Protein AF-A0A2G9UJK9-F1 (afdb_monomer_lite)

Structure (mmCIF, N/CA/C/O backbone):
data_AF-A0A2G9UJK9-F1
#
_entry.id   AF-A0A2G9UJK9-F1
#
loop_
_atom_site.group_PDB
_atom_site.id
_atom_site.type_symbol
_atom_site.label_atom_id
_atom_site.label_alt_id
_atom_site.label_comp_id
_atom_site.label_asym_id
_atom_site.label_entity_id
_atom_site.label_seq_id
_atom_site.pdbx_PDB_ins_code
_atom_site.Cartn_x
_atom_site.Cartn_y
_atom_site.Cartn_z
_atom_site.occupancy
_atom_site.B_iso_or_equiv
_atom_site.auth_seq_id
_atom_site.auth_comp_id
_atom_site.auth_asym_id
_atom_site.auth_atom_id
_atom_site.pdbx_PDB_model_num
ATOM 1 N N . MET A 1 1 ? 8.464 -7.128 -11.624 1.00 77.00 1 MET A N 1
ATOM 2 C CA . MET A 1 1 ? 9.443 -7.100 -10.516 1.00 77.00 1 MET A CA 1
ATOM 3 C C . MET A 1 1 ? 9.445 -5.709 -9.888 1.00 77.00 1 MET A C 1
ATOM 5 O O . MET A 1 1 ? 8.603 -5.480 -9.031 1.00 77.00 1 MET A O 1
ATOM 9 N N . THR A 1 2 ? 10.191 -4.733 -10.409 1.00 83.75 2 THR A N 1
ATOM 10 C CA . THR A 1 2 ? 10.277 -3.365 -9.846 1.00 83.75 2 THR A CA 1
ATOM 11 C C . THR A 1 2 ? 8.946 -2.608 -9.769 1.00 83.75 2 THR A C 1
ATOM 13 O O . THR A 1 2 ? 8.699 -1.907 -8.797 1.00 83.75 2 THR A O 1
ATOM 16 N N . CYS A 1 3 ? 8.045 -2.789 -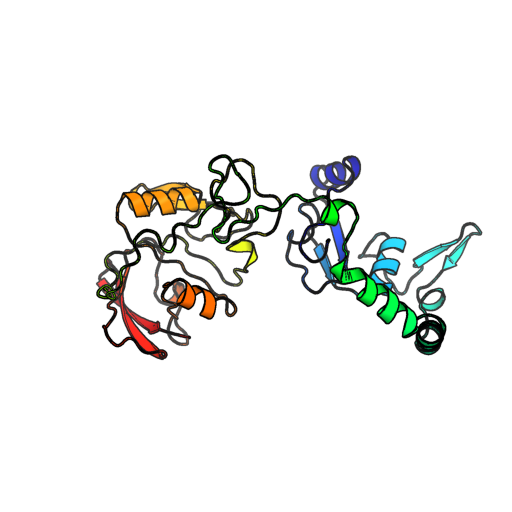10.746 1.00 80.69 3 CYS A N 1
ATOM 17 C CA . CYS A 1 3 ? 6.743 -2.098 -10.787 1.00 80.69 3 CYS A CA 1
ATOM 18 C C . CYS A 1 3 ? 5.860 -2.338 -9.544 1.00 80.69 3 CYS A C 1
ATOM 20 O O . CYS A 1 3 ? 5.007 -1.512 -9.228 1.00 80.69 3 CYS A O 1
ATOM 22 N N . ILE A 1 4 ? 6.051 -3.463 -8.846 1.00 79.38 4 ILE A N 1
ATOM 23 C CA . ILE A 1 4 ? 5.320 -3.806 -7.615 1.00 79.38 4 ILE A CA 1
ATOM 24 C C . ILE A 1 4 ? 6.175 -3.652 -6.349 1.00 79.38 4 ILE A C 1
ATOM 26 O O . ILE A 1 4 ? 5.736 -4.068 -5.289 1.00 79.38 4 ILE A O 1
ATOM 30 N N . GLY A 1 5 ? 7.384 -3.090 -6.454 1.00 79.12 5 GLY A N 1
ATOM 31 C CA . GLY A 1 5 ? 8.315 -2.951 -5.329 1.00 79.12 5 GLY A CA 1
ATOM 32 C C . GLY A 1 5 ? 9.296 -4.108 -5.142 1.00 79.12 5 GLY A C 1
ATOM 33 O O . GLY A 1 5 ? 10.186 -4.021 -4.303 1.00 79.12 5 GLY A O 1
ATOM 34 N N . ASN A 1 6 ? 9.224 -5.157 -5.971 1.00 83.06 6 ASN A N 1
ATOM 35 C CA . ASN A 1 6 ? 10.242 -6.214 -6.003 1.00 83.06 6 ASN A CA 1
ATOM 36 C C . ASN A 1 6 ? 11.455 -5.742 -6.820 1.00 83.06 6 ASN A C 1
ATOM 38 O O . ASN A 1 6 ? 11.697 -6.236 -7.924 1.00 83.06 6 ASN A O 1
ATOM 42 N N . SER A 1 7 ? 12.150 -4.725 -6.315 1.00 84.06 7 SER A N 1
ATOM 43 C CA . SER A 1 7 ? 13.312 -4.080 -6.939 1.00 84.06 7 SER A CA 1
ATOM 44 C C . SER A 1 7 ? 14.645 -4.755 -6.606 1.00 84.06 7 SER A C 1
ATOM 46 O O . SER A 1 7 ? 15.597 -4.579 -7.358 1.00 84.06 7 SER A O 1
ATOM 48 N N . GLY A 1 8 ? 14.694 -5.571 -5.548 1.00 84.75 8 GLY A N 1
ATOM 49 C CA . GLY A 1 8 ? 15.940 -6.165 -5.055 1.00 84.75 8 GLY A CA 1
ATOM 50 C C . GLY A 1 8 ? 16.810 -5.151 -4.296 1.00 84.75 8 GLY A C 1
ATOM 51 O O . GLY A 1 8 ? 16.408 -3.998 -4.153 1.00 84.75 8 GLY A O 1
ATOM 52 N N . PRO A 1 9 ? 17.963 -5.579 -3.755 1.00 87.00 9 PRO A N 1
ATOM 53 C CA . PRO A 1 9 ? 18.880 -4.684 -3.057 1.00 87.00 9 PRO A CA 1
ATOM 54 C C . PRO A 1 9 ? 19.668 -3.803 -4.039 1.00 87.00 9 PRO A C 1
ATOM 56 O O . PRO A 1 9 ? 20.013 -4.243 -5.136 1.00 87.00 9 PRO A O 1
ATOM 59 N N . LEU A 1 10 ? 19.997 -2.582 -3.612 1.00 88.69 10 LEU A N 1
ATOM 60 C CA . LEU A 1 10 ? 21.088 -1.806 -4.210 1.00 88.69 10 LEU A CA 1
ATOM 61 C C . LEU A 1 10 ? 22.444 -2.369 -3.766 1.00 88.69 10 LEU A C 1
ATOM 63 O O . LEU A 1 10 ? 22.534 -3.029 -2.729 1.00 88.69 10 LEU A O 1
ATOM 67 N N . ASP A 1 11 ? 23.496 -2.056 -4.525 1.00 92.94 11 ASP A N 1
ATOM 68 C CA . ASP A 1 11 ? 24.871 -2.312 -4.096 1.00 92.94 11 ASP A CA 1
ATOM 69 C C . ASP A 1 11 ? 25.139 -1.667 -2.729 1.00 92.94 11 ASP A C 1
ATOM 71 O O . ASP A 1 11 ? 24.735 -0.529 -2.473 1.00 92.94 11 ASP A O 1
ATOM 75 N N . GLU A 1 12 ? 25.835 -2.389 -1.851 1.00 90.81 12 GLU A N 1
ATOM 76 C CA . GLU A 1 12 ? 26.052 -1.987 -0.455 1.00 90.81 12 GLU A CA 1
ATOM 77 C C . GLU A 1 12 ? 26.755 -0.626 -0.346 1.00 90.81 12 GLU A C 1
ATOM 79 O O . GLU A 1 12 ? 26.317 0.245 0.405 1.00 90.81 12 GLU A O 1
ATOM 84 N N . GLU A 1 13 ? 27.778 -0.402 -1.175 1.00 94.50 13 GLU A N 1
ATOM 85 C CA . GLU A 1 13 ? 28.502 0.872 -1.260 1.00 94.50 13 GLU A CA 1
ATOM 86 C C . GLU A 1 13 ? 27.583 2.035 -1.665 1.00 94.50 13 GLU A C 1
ATOM 88 O O . GLU A 1 13 ? 27.693 3.143 -1.138 1.00 94.50 13 GLU A O 1
ATOM 93 N N . VAL A 1 14 ? 26.629 1.783 -2.569 1.00 93.00 14 VAL A N 1
ATOM 94 C CA . VAL A 1 14 ? 25.649 2.786 -3.004 1.00 93.00 14 VAL A CA 1
ATOM 95 C C . VAL A 1 14 ? 24.670 3.081 -1.873 1.00 93.00 14 VAL A C 1
ATOM 97 O O . VAL A 1 14 ? 24.462 4.245 -1.542 1.00 93.00 14 VAL A O 1
ATOM 100 N N . ALA A 1 15 ? 24.092 2.052 -1.250 1.00 90.81 15 ALA A N 1
ATOM 101 C CA . ALA A 1 15 ? 23.149 2.219 -0.145 1.00 90.81 15 ALA A CA 1
ATOM 102 C C . ALA A 1 15 ? 23.775 3.003 1.021 1.00 90.81 15 ALA A C 1
ATOM 104 O O . ALA A 1 15 ? 23.179 3.961 1.516 1.00 90.81 15 ALA A O 1
ATOM 105 N N . LYS A 1 16 ? 25.013 2.661 1.388 1.00 90.88 16 LYS A N 1
ATOM 106 C CA . LYS A 1 16 ? 25.773 3.346 2.433 1.00 90.88 16 LYS A CA 1
ATOM 107 C C . LYS A 1 16 ? 26.036 4.812 2.091 1.00 90.88 16 LYS A C 1
ATOM 109 O O . LYS A 1 16 ? 25.770 5.685 2.913 1.00 90.88 16 LYS A O 1
ATOM 114 N N . ALA A 1 17 ? 26.474 5.104 0.865 1.00 94.56 17 ALA A N 1
ATOM 115 C CA . ALA A 1 17 ? 26.701 6.478 0.424 1.00 94.56 17 ALA A CA 1
ATOM 116 C C . ALA A 1 17 ? 25.423 7.333 0.491 1.00 94.56 17 ALA A C 1
ATOM 118 O O . ALA A 1 17 ? 25.493 8.513 0.841 1.00 94.56 17 ALA A O 1
ATOM 119 N N . ILE A 1 18 ? 24.261 6.745 0.187 1.00 92.88 18 ILE A N 1
ATOM 120 C CA . ILE A 1 18 ? 22.958 7.417 0.277 1.00 92.88 18 ILE A CA 1
ATOM 121 C C . ILE A 1 18 ? 22.630 7.786 1.722 1.00 92.88 18 ILE A C 1
ATOM 123 O O . ILE A 1 18 ? 22.253 8.929 1.984 1.00 92.88 18 ILE A O 1
ATOM 127 N N . GLU A 1 19 ? 22.771 6.832 2.642 1.00 89.62 19 GLU A N 1
ATOM 128 C CA . GLU A 1 19 ? 22.434 7.011 4.055 1.00 89.62 19 GLU A CA 1
ATOM 129 C C . GLU A 1 19 ? 23.385 7.991 4.752 1.00 89.62 19 GLU A C 1
ATOM 131 O O . GLU A 1 19 ? 22.925 8.950 5.372 1.00 89.62 19 GLU A O 1
ATOM 136 N N . GLU A 1 20 ? 24.700 7.809 4.599 1.00 93.75 20 GLU A N 1
ATOM 137 C CA . GLU A 1 20 ? 25.721 8.630 5.268 1.00 93.75 20 GLU A CA 1
ATOM 138 C C . GLU A 1 20 ? 25.672 10.102 4.841 1.00 93.75 20 GLU A C 1
ATOM 140 O O . GLU A 1 20 ? 25.954 10.993 5.641 1.00 93.75 20 GLU A O 1
ATOM 145 N N . ASN A 1 21 ? 25.285 10.367 3.590 1.00 94.69 21 ASN A N 1
ATOM 146 C CA . ASN A 1 21 ? 25.242 11.717 3.027 1.00 94.69 21 ASN A CA 1
ATOM 147 C C . ASN A 1 21 ? 23.815 12.281 2.921 1.00 94.69 21 ASN A C 1
ATOM 149 O O . ASN A 1 21 ? 23.632 13.370 2.375 1.00 94.69 21 ASN A O 1
ATOM 153 N N . ASN A 1 22 ? 22.804 11.562 3.428 1.00 90.56 22 ASN A N 1
ATOM 154 C CA . ASN A 1 22 ? 21.386 11.937 3.369 1.00 90.56 22 ASN A CA 1
ATOM 155 C C . ASN A 1 22 ? 20.937 12.372 1.955 1.00 90.56 22 ASN A C 1
ATOM 157 O O . ASN A 1 22 ? 20.280 13.404 1.768 1.00 90.56 22 ASN A O 1
ATOM 161 N N . LEU A 1 23 ? 21.338 11.606 0.936 1.00 92.38 23 LEU A N 1
ATOM 162 C CA . LEU A 1 23 ? 21.095 11.955 -0.463 1.00 92.38 23 LEU A CA 1
ATOM 163 C C . LEU A 1 23 ? 19.645 11.681 -0.867 1.00 92.38 23 LEU A C 1
ATOM 165 O O . LEU A 1 23 ? 19.055 10.653 -0.535 1.00 92.38 23 LEU A O 1
ATOM 169 N N . VAL A 1 24 ? 19.080 12.582 -1.673 1.00 92.25 24 VAL A N 1
ATOM 170 C CA . VAL A 1 24 ? 17.818 12.325 -2.375 1.00 92.25 24 VAL A CA 1
ATOM 171 C C . VAL A 1 24 ? 18.137 11.644 -3.699 1.00 92.25 24 VAL A C 1
ATOM 173 O O . VAL A 1 24 ? 18.482 12.306 -4.676 1.00 92.25 24 VAL A O 1
ATOM 176 N N . VAL A 1 25 ? 18.027 10.317 -3.729 1.00 93.56 25 VAL A N 1
ATOM 177 C CA . VAL A 1 25 ? 18.240 9.534 -4.954 1.00 93.56 25 VAL A CA 1
ATOM 178 C C . VAL A 1 25 ? 16.940 9.356 -5.723 1.00 93.56 25 VAL A C 1
ATOM 180 O O . VAL A 1 25 ? 15.864 9.203 -5.131 1.00 93.56 25 VAL A O 1
ATOM 183 N N . ALA A 1 26 ? 17.064 9.383 -7.050 1.00 94.19 26 ALA A N 1
ATOM 184 C CA . ALA A 1 26 ? 15.961 9.240 -7.980 1.00 94.19 26 ALA A CA 1
ATOM 185 C C . ALA A 1 26 ? 15.966 7.873 -8.679 1.00 94.19 26 ALA A C 1
ATOM 187 O O . ALA A 1 26 ? 16.997 7.425 -9.175 1.00 94.19 26 ALA A O 1
ATOM 188 N N . GLY A 1 27 ? 14.795 7.245 -8.764 1.00 93.75 27 GLY A N 1
ATOM 189 C CA . GLY A 1 27 ? 14.519 6.092 -9.616 1.00 93.75 27 GLY A CA 1
ATOM 190 C C . GLY A 1 27 ? 13.657 6.504 -10.805 1.00 93.75 27 GLY A C 1
ATOM 191 O O . GLY A 1 27 ? 12.682 7.239 -10.641 1.00 93.75 27 GLY A O 1
ATOM 192 N N . VAL A 1 28 ? 13.991 6.024 -12.002 1.00 95.25 28 VAL A N 1
ATOM 193 C CA . VAL A 1 28 ? 13.202 6.247 -13.224 1.00 95.25 28 VAL A CA 1
ATOM 194 C C . VAL A 1 28 ? 12.719 4.897 -13.735 1.00 95.25 28 VAL A C 1
ATOM 196 O O . VAL A 1 28 ? 13.524 3.990 -13.936 1.00 95.25 28 VAL A O 1
ATOM 199 N N . LEU A 1 29 ? 11.408 4.738 -13.921 1.00 94.75 29 LEU A N 1
ATOM 200 C CA . LEU A 1 29 ? 10.816 3.459 -14.305 1.00 94.75 29 LEU A CA 1
ATOM 201 C C . LEU A 1 29 ? 9.671 3.607 -15.309 1.00 94.75 29 LEU A C 1
ATOM 203 O O . LEU A 1 29 ? 8.886 4.552 -15.257 1.00 94.75 29 LEU A O 1
ATOM 207 N N . SER A 1 30 ? 9.518 2.600 -16.166 1.00 94.69 30 SER A N 1
ATOM 208 C CA . SER A 1 30 ? 8.391 2.442 -17.095 1.00 94.69 30 SER A CA 1
ATOM 209 C C . SER A 1 30 ? 7.195 1.720 -16.469 1.00 94.69 30 SER A C 1
ATOM 211 O O . SER A 1 30 ? 6.569 0.855 -17.080 1.00 94.69 30 SER A O 1
ATOM 213 N N . GLY A 1 31 ? 6.905 2.056 -15.210 1.00 90.25 31 GLY A N 1
ATOM 214 C CA . GLY A 1 31 ? 5.752 1.552 -14.466 1.00 90.25 31 GLY A CA 1
ATOM 215 C C . GLY A 1 31 ? 4.553 2.498 -14.516 1.00 90.25 31 GLY A C 1
ATOM 216 O O . GLY A 1 31 ? 4.502 3.439 -15.303 1.00 90.25 31 GLY A O 1
ATOM 217 N N . ASN A 1 32 ? 3.591 2.261 -13.626 1.00 87.75 32 ASN A N 1
ATOM 218 C CA . ASN A 1 32 ? 2.361 3.053 -13.512 1.00 87.75 32 ASN A CA 1
ATOM 219 C C . ASN A 1 32 ? 2.136 3.674 -12.119 1.00 87.75 32 ASN A C 1
ATOM 221 O O . ASN A 1 32 ? 1.143 4.367 -11.914 1.00 87.75 32 ASN A O 1
ATOM 225 N N . ARG A 1 33 ? 3.020 3.413 -11.148 1.00 82.88 33 ARG A N 1
ATOM 226 C CA . ARG A 1 33 ? 2.942 3.932 -9.774 1.00 82.88 33 ARG A CA 1
ATOM 227 C C . ARG A 1 33 ? 4.336 4.310 -9.282 1.00 82.88 33 ARG A C 1
ATOM 229 O O . ARG A 1 33 ? 5.290 3.589 -9.555 1.00 82.88 33 ARG A O 1
ATOM 236 N N . ASN A 1 34 ? 4.446 5.410 -8.541 1.00 86.94 34 ASN A N 1
ATOM 237 C CA . ASN A 1 34 ? 5.718 5.975 -8.071 1.00 86.94 34 ASN A CA 1
ATOM 238 C C . ASN A 1 34 ? 5.647 6.523 -6.631 1.00 86.94 34 ASN A C 1
ATOM 240 O O . ASN A 1 34 ? 6.376 7.448 -6.283 1.00 86.94 34 ASN A O 1
ATOM 244 N N . PHE A 1 35 ? 4.770 5.962 -5.793 1.00 77.25 35 PHE A N 1
ATOM 245 C CA . PHE A 1 35 ? 4.673 6.347 -4.382 1.00 77.25 35 PHE A CA 1
ATOM 246 C C . PHE A 1 35 ? 6.002 6.143 -3.645 1.00 77.25 35 PHE A C 1
ATOM 248 O O . PHE A 1 35 ? 6.734 5.180 -3.910 1.00 77.25 35 PHE A O 1
ATOM 255 N N . GLU A 1 36 ? 6.294 7.042 -2.706 1.00 70.69 36 GLU A N 1
ATOM 256 C CA . GLU A 1 36 ? 7.552 7.043 -1.964 1.00 70.69 36 GLU A CA 1
ATOM 257 C C . GLU A 1 36 ? 7.805 5.701 -1.263 1.00 70.69 36 GLU A C 1
ATOM 259 O O . GLU A 1 36 ? 6.962 5.173 -0.535 1.00 70.69 36 GLU A O 1
ATOM 264 N N . GLY A 1 37 ? 8.985 5.143 -1.553 1.00 68.25 37 GLY A N 1
ATOM 265 C CA . GLY A 1 37 ? 9.500 3.847 -1.119 1.00 68.25 37 GLY A CA 1
ATOM 266 C C . GLY A 1 37 ? 8.551 2.657 -1.207 1.00 68.25 37 GLY A C 1
ATOM 267 O O . GLY A 1 37 ? 8.734 1.696 -0.466 1.00 68.25 37 GLY A O 1
ATOM 268 N N . ARG A 1 38 ? 7.596 2.705 -2.140 1.00 75.00 38 ARG A N 1
ATOM 269 C CA . ARG A 1 38 ? 7.016 1.502 -2.741 1.00 75.00 38 ARG A CA 1
ATOM 270 C C . ARG A 1 38 ? 7.994 0.852 -3.719 1.00 75.00 38 ARG A C 1
ATOM 272 O O . ARG A 1 38 ? 7.990 -0.359 -3.860 1.00 75.00 38 ARG A O 1
ATOM 279 N N . ILE A 1 39 ? 8.801 1.654 -4.417 1.00 84.94 39 ILE A N 1
ATOM 280 C CA . ILE A 1 39 ? 9.729 1.157 -5.442 1.00 84.94 39 ILE A CA 1
ATOM 281 C C . ILE A 1 39 ? 10.996 0.584 -4.812 1.00 84.94 39 ILE A C 1
ATOM 283 O O . ILE A 1 39 ? 11.339 -0.561 -5.091 1.00 84.94 39 ILE A O 1
ATOM 287 N N . HIS A 1 40 ? 11.682 1.356 -3.969 1.00 86.06 40 HIS A N 1
ATOM 288 C CA . HIS A 1 40 ? 12.859 0.912 -3.223 1.00 86.06 40 HIS A CA 1
ATOM 289 C C . HIS A 1 40 ? 13.017 1.751 -1.936 1.00 86.06 40 HIS A C 1
ATOM 291 O O . HIS A 1 40 ? 12.762 2.958 -1.993 1.00 86.06 40 HIS A O 1
ATOM 297 N N . PRO A 1 41 ? 13.439 1.178 -0.788 1.00 82.25 41 PRO A N 1
ATOM 298 C CA . PRO A 1 41 ? 13.555 1.904 0.485 1.00 82.25 41 PRO A CA 1
ATOM 299 C C . PRO A 1 41 ? 14.467 3.139 0.436 1.00 82.25 41 PRO A C 1
ATOM 301 O O . PRO A 1 41 ? 14.088 4.191 0.944 1.00 82.25 41 PRO A O 1
ATOM 304 N N . HIS A 1 42 ? 15.622 3.031 -0.229 1.00 86.44 42 HIS A N 1
ATOM 305 C CA . HIS A 1 42 ? 16.611 4.114 -0.373 1.00 86.44 42 HIS A CA 1
ATOM 306 C C . HIS A 1 42 ? 16.285 5.153 -1.459 1.00 86.44 42 HIS A C 1
ATOM 308 O O . HIS A 1 42 ? 17.020 6.124 -1.618 1.00 86.44 42 HIS A O 1
ATOM 314 N N . VAL A 1 43 ? 15.206 4.970 -2.231 1.00 89.12 43 VAL A N 1
ATOM 315 C CA . VAL A 1 43 ? 14.858 5.852 -3.357 1.00 89.12 43 VAL A CA 1
ATOM 316 C C . VAL A 1 43 ? 13.652 6.714 -2.995 1.00 89.12 43 VAL A C 1
ATOM 318 O O . VAL A 1 43 ? 12.499 6.270 -3.027 1.00 89.12 43 VAL A O 1
ATOM 321 N N . ARG A 1 44 ? 13.931 7.977 -2.666 1.00 88.69 44 ARG A N 1
ATOM 322 C CA . ARG A 1 44 ? 12.923 8.957 -2.235 1.00 88.69 44 ARG A CA 1
ATOM 323 C C . ARG A 1 44 ? 12.175 9.603 -3.399 1.00 88.69 44 ARG A C 1
ATOM 325 O O . ARG A 1 44 ? 10.980 9.849 -3.283 1.00 88.69 44 ARG A O 1
ATOM 332 N N . ALA A 1 45 ? 12.847 9.856 -4.521 1.00 92.88 45 ALA A N 1
ATOM 333 C CA . ALA A 1 45 ? 12.223 10.432 -5.709 1.00 92.88 45 ALA A CA 1
ATOM 334 C C . ALA A 1 45 ? 11.994 9.343 -6.765 1.00 92.88 45 ALA A C 1
ATOM 336 O O . ALA A 1 45 ? 12.922 8.636 -7.138 1.00 92.88 45 ALA A O 1
ATOM 337 N N . ASN A 1 46 ? 10.768 9.187 -7.262 1.00 93.31 46 ASN A N 1
ATOM 338 C CA . ASN A 1 46 ? 10.444 8.161 -8.255 1.00 93.31 46 ASN A CA 1
ATOM 339 C C . ASN A 1 46 ? 9.700 8.798 -9.433 1.00 93.31 46 ASN A C 1
ATOM 341 O O . ASN A 1 46 ? 8.673 9.450 -9.240 1.00 93.31 46 ASN A O 1
ATOM 345 N N . TYR A 1 47 ? 10.194 8.593 -10.652 1.00 94.62 47 TYR A N 1
ATOM 346 C CA . TYR A 1 47 ? 9.652 9.188 -11.874 1.00 94.62 47 TYR A CA 1
ATOM 347 C C . TYR A 1 47 ? 9.144 8.109 -12.823 1.00 94.62 47 TYR A C 1
ATOM 349 O O . TYR A 1 47 ? 9.846 7.142 -13.129 1.00 94.62 47 TYR A O 1
ATOM 357 N N . LEU A 1 48 ? 7.917 8.300 -13.306 1.00 95.38 48 LEU A N 1
ATOM 358 C CA . LEU A 1 48 ? 7.347 7.476 -14.364 1.00 95.38 48 LEU A CA 1
ATOM 359 C C . LEU A 1 48 ? 7.760 8.044 -15.718 1.00 95.38 48 LEU A C 1
ATOM 361 O O . LEU A 1 48 ? 7.593 9.235 -15.977 1.00 95.38 48 LEU A O 1
ATOM 365 N N . ALA A 1 49 ? 8.303 7.186 -16.571 1.00 95.62 49 ALA A N 1
ATOM 366 C CA . ALA A 1 49 ? 8.843 7.559 -17.868 1.00 95.62 49 ALA A CA 1
ATOM 367 C C . ALA A 1 49 ? 8.559 6.463 -18.901 1.00 95.62 49 ALA A C 1
ATOM 369 O O . ALA A 1 49 ? 8.334 5.307 -18.550 1.00 95.62 49 ALA A O 1
ATOM 370 N N . SER A 1 50 ? 8.591 6.793 -20.192 1.00 96.00 50 SER A N 1
ATOM 371 C CA . SER A 1 50 ? 8.554 5.755 -21.228 1.00 96.00 50 SER A CA 1
ATOM 372 C C . SER A 1 50 ? 9.813 4.872 -21.149 1.00 96.00 50 SER A C 1
ATOM 374 O O . SER A 1 50 ? 10.849 5.338 -20.665 1.00 96.00 50 SER A O 1
ATOM 376 N N . PRO A 1 51 ? 9.778 3.614 -21.635 1.00 95.50 51 PRO A N 1
ATOM 377 C CA . PRO A 1 51 ? 10.963 2.755 -21.626 1.00 95.50 51 PRO A CA 1
ATOM 378 C C . PRO A 1 51 ? 12.216 3.404 -22.250 1.00 95.50 51 PRO A C 1
ATOM 380 O O . PRO A 1 51 ? 13.263 3.358 -21.605 1.00 95.50 51 PRO A O 1
ATOM 383 N N . PRO A 1 52 ? 12.145 4.093 -23.412 1.00 95.38 52 PRO A N 1
ATOM 384 C CA . PRO A 1 52 ? 13.311 4.786 -23.969 1.00 95.38 52 PRO A CA 1
ATOM 385 C C . PRO A 1 52 ? 13.841 5.900 -23.061 1.00 95.38 52 PRO A C 1
ATOM 387 O O . PRO A 1 52 ? 15.047 6.079 -22.927 1.00 95.38 52 PRO A O 1
ATOM 390 N N . LEU A 1 53 ? 12.952 6.628 -22.385 1.00 95.31 53 LEU A N 1
ATOM 391 C CA . LEU A 1 53 ? 13.345 7.715 -21.495 1.00 95.31 53 LEU A CA 1
ATOM 392 C C . LEU A 1 53 ? 14.011 7.192 -20.211 1.00 95.31 53 LEU A C 1
ATOM 394 O O . LEU A 1 53 ? 14.965 7.800 -19.731 1.00 95.31 53 LEU A O 1
ATOM 398 N N . ALA A 1 54 ? 13.578 6.037 -19.695 1.00 95.31 54 ALA A N 1
ATOM 399 C CA . ALA A 1 54 ? 14.271 5.359 -18.599 1.00 95.31 54 ALA A CA 1
ATOM 400 C C . ALA A 1 54 ? 15.714 4.976 -18.987 1.00 95.31 54 ALA A C 1
ATOM 402 O O . ALA A 1 54 ? 16.632 5.177 -18.192 1.00 95.31 54 ALA A O 1
ATOM 403 N N . VAL A 1 55 ? 15.935 4.517 -20.227 1.00 95.38 55 VAL A N 1
ATOM 404 C CA . VAL A 1 55 ? 17.286 4.256 -20.758 1.00 95.38 55 VAL A CA 1
ATOM 405 C C . VAL A 1 55 ? 18.104 5.547 -20.838 1.00 95.38 55 VAL A C 1
ATOM 407 O O . VAL A 1 55 ? 19.232 5.580 -20.353 1.00 95.38 55 VAL A O 1
ATOM 410 N N . VAL A 1 56 ? 17.542 6.638 -21.365 1.00 96.19 56 VAL A N 1
ATOM 411 C CA . VAL A 1 56 ? 18.248 7.931 -21.452 1.00 96.19 56 VAL A CA 1
ATOM 412 C C . VAL A 1 56 ? 18.684 8.431 -20.073 1.00 96.19 56 VAL A C 1
ATOM 414 O O . VAL A 1 56 ? 19.837 8.825 -19.902 1.00 96.19 56 VAL A O 1
ATOM 417 N N . TYR A 1 57 ? 17.811 8.374 -19.064 1.00 95.88 57 TYR A N 1
ATOM 418 C CA . TYR A 1 57 ? 18.184 8.781 -17.707 1.00 95.88 57 TYR A CA 1
ATOM 419 C C . TYR A 1 57 ? 19.214 7.852 -17.060 1.00 95.88 57 TYR A C 1
ATOM 421 O O . TYR A 1 57 ? 20.022 8.326 -16.261 1.00 95.88 57 TYR A O 1
ATOM 429 N N . SER A 1 58 ? 19.240 6.567 -17.430 1.00 94.75 58 SER A N 1
ATOM 430 C CA . SER A 1 58 ? 20.296 5.651 -16.984 1.00 94.75 58 SER A CA 1
ATOM 431 C C . SER A 1 58 ? 21.670 6.033 -17.548 1.00 94.75 58 SER A C 1
ATOM 433 O O . SER A 1 58 ? 22.664 5.925 -16.839 1.00 94.75 58 SER A O 1
ATOM 435 N N . ILE A 1 59 ? 21.716 6.564 -18.778 1.00 94.75 59 ILE A N 1
ATOM 436 C CA . ILE A 1 59 ? 22.945 7.070 -19.411 1.00 94.75 59 ILE A CA 1
ATOM 437 C C . ILE A 1 59 ? 23.370 8.402 -18.779 1.00 94.75 59 ILE A C 1
ATOM 439 O O . ILE A 1 59 ? 24.535 8.582 -18.434 1.00 94.75 59 ILE A O 1
ATOM 443 N N . LEU A 1 60 ? 22.427 9.333 -18.585 1.00 94.62 60 LEU A N 1
ATOM 444 C CA . LEU A 1 60 ? 22.702 10.626 -17.945 1.00 94.62 60 LEU A CA 1
ATOM 445 C C . LEU A 1 60 ? 23.227 10.470 -16.509 1.00 94.62 60 LEU A C 1
ATOM 447 O O . LEU A 1 60 ? 24.014 11.307 -16.039 1.00 94.62 60 LEU A O 1
ATOM 451 N N . GLY A 1 61 ? 22.729 9.447 -15.804 1.00 93.44 61 GLY A N 1
ATOM 452 C CA . GLY A 1 61 ? 23.054 9.110 -14.418 1.00 93.44 61 GLY A CA 1
ATOM 453 C C . GLY A 1 61 ? 22.522 10.102 -13.379 1.00 93.44 61 GLY A C 1
ATOM 454 O O . GLY A 1 61 ? 22.781 9.946 -12.190 1.00 93.44 61 GLY A O 1
ATOM 455 N N . ASN A 1 62 ? 21.810 11.151 -13.801 1.00 92.75 62 ASN A N 1
ATOM 456 C CA . ASN A 1 62 ? 21.288 12.184 -12.913 1.00 92.75 62 ASN A CA 1
ATOM 457 C C . ASN A 1 62 ? 20.062 12.863 -13.534 1.00 92.75 62 ASN A C 1
ATOM 459 O O . ASN A 1 62 ? 20.145 13.434 -14.621 1.00 92.75 62 ASN A O 1
ATOM 463 N N . VAL A 1 63 ? 18.938 12.833 -12.817 1.00 94.12 63 VAL A N 1
ATOM 464 C CA . VAL A 1 63 ? 17.659 13.409 -13.266 1.00 94.12 63 VAL A CA 1
ATOM 465 C C . VAL A 1 63 ? 17.642 14.941 -13.291 1.00 94.12 63 VAL A C 1
ATOM 467 O O . VAL A 1 63 ? 16.788 15.519 -13.953 1.00 94.12 63 VAL A O 1
ATOM 470 N N . ASN A 1 64 ? 18.585 15.602 -12.613 1.00 94.38 64 ASN A N 1
ATOM 471 C CA . ASN A 1 64 ? 18.706 17.063 -12.593 1.00 94.38 64 ASN A CA 1
ATOM 472 C C . ASN A 1 64 ? 19.486 17.623 -13.793 1.00 94.38 64 ASN A C 1
ATOM 474 O O . ASN A 1 64 ? 19.578 18.840 -13.940 1.00 94.38 64 ASN A O 1
ATOM 478 N N . LYS A 1 65 ? 20.093 16.769 -14.627 1.00 93.38 65 LYS A N 1
ATOM 479 C CA . LYS A 1 65 ? 20.755 17.220 -15.856 1.00 93.38 65 LYS A CA 1
ATOM 480 C C . LYS A 1 65 ? 19.710 17.595 -16.904 1.00 93.38 65 LYS A C 1
ATOM 482 O O . LYS A 1 65 ? 18.697 16.912 -17.047 1.00 93.38 65 LYS A O 1
ATOM 487 N N . ASP A 1 66 ? 19.986 18.656 -17.660 1.00 92.62 66 ASP A N 1
ATOM 488 C CA . ASP A 1 66 ? 19.145 19.039 -18.792 1.00 92.62 66 ASP A CA 1
ATOM 489 C C . ASP A 1 66 ? 19.221 17.970 -19.885 1.00 92.62 66 ASP A C 1
ATOM 491 O O . ASP A 1 66 ? 20.261 17.761 -20.509 1.00 92.62 66 ASP A O 1
ATOM 495 N N . ILE A 1 67 ? 18.092 17.306 -20.123 1.00 92.75 67 ILE A N 1
ATOM 496 C CA . ILE A 1 67 ? 17.956 16.265 -21.142 1.00 92.75 67 ILE A CA 1
ATOM 497 C C . ILE A 1 67 ? 18.097 16.810 -22.573 1.00 92.75 67 ILE A C 1
ATOM 499 O O . ILE A 1 67 ? 18.358 16.050 -23.502 1.00 92.75 67 ILE A O 1
ATOM 503 N N . ASN A 1 68 ? 17.948 18.122 -22.769 1.00 92.94 68 ASN A N 1
ATOM 504 C CA . ASN A 1 68 ? 18.187 18.762 -24.064 1.00 92.94 68 ASN A CA 1
ATOM 505 C C . ASN A 1 68 ? 19.674 19.077 -24.300 1.00 92.94 68 ASN A C 1
ATOM 507 O O . ASN A 1 68 ? 20.050 19.458 -25.411 1.00 92.94 68 ASN A O 1
ATOM 511 N N . GLY A 1 69 ? 20.511 18.918 -23.270 1.00 94.12 69 GLY A N 1
ATOM 512 C CA . GLY A 1 69 ? 21.958 19.062 -23.343 1.00 94.12 69 GLY A CA 1
ATOM 513 C C . GLY A 1 69 ? 22.667 17.812 -23.873 1.00 94.12 69 GLY A C 1
ATOM 514 O O . GLY A 1 69 ? 22.082 16.956 -24.541 1.00 94.12 69 GLY A O 1
ATOM 515 N N . VAL A 1 70 ? 23.964 17.719 -23.574 1.00 95.31 70 VAL A N 1
ATOM 516 C CA . VAL A 1 70 ? 24.788 16.548 -23.905 1.00 95.31 70 VAL A CA 1
ATOM 517 C C . VAL A 1 70 ? 24.397 15.385 -22.989 1.00 95.31 70 VAL A C 1
ATOM 519 O O . VAL A 1 70 ? 24.496 15.487 -21.765 1.00 95.31 70 VAL A O 1
ATOM 522 N N . ILE A 1 71 ? 23.958 14.278 -23.587 1.00 94.81 71 ILE A N 1
ATOM 523 C CA . ILE A 1 71 ? 23.552 13.051 -22.891 1.00 94.81 71 ILE A CA 1
ATOM 524 C C . ILE A 1 71 ? 24.772 12.231 -22.478 1.00 94.81 71 ILE A C 1
ATOM 526 O O . ILE A 1 71 ? 24.847 11.748 -21.348 1.00 94.81 71 ILE A O 1
ATOM 530 N N . ALA A 1 72 ? 25.725 12.080 -23.394 1.00 93.62 72 ALA A N 1
ATOM 531 C CA . ALA A 1 72 ? 26.971 11.363 -23.178 1.00 93.62 72 ALA A CA 1
ATOM 532 C C . ALA A 1 72 ? 28.066 11.912 -24.096 1.00 93.62 72 ALA A C 1
ATOM 534 O O . ALA A 1 72 ? 27.779 12.543 -25.112 1.00 93.62 72 ALA A O 1
ATOM 535 N N . THR A 1 73 ? 29.314 11.611 -23.757 1.00 94.25 73 THR A N 1
ATOM 536 C CA . THR A 1 73 ? 30.466 11.850 -24.627 1.00 94.25 73 THR A CA 1
ATOM 537 C C . THR A 1 73 ? 31.034 10.495 -25.026 1.00 94.25 73 THR A C 1
ATOM 539 O O . THR A 1 73 ? 31.239 9.624 -24.176 1.00 94.25 73 THR A O 1
ATOM 542 N N . THR A 1 74 ? 31.242 10.282 -26.320 1.00 93.12 74 THR A N 1
ATOM 543 C CA . THR A 1 74 ? 31.832 9.045 -26.838 1.00 93.12 74 THR A CA 1
ATOM 544 C C . THR A 1 74 ? 33.320 8.933 -26.463 1.00 93.12 74 THR A C 1
ATOM 546 O O . THR A 1 74 ? 33.942 9.939 -26.112 1.00 93.12 74 THR A O 1
ATOM 549 N N . PRO A 1 75 ? 33.943 7.740 -26.554 1.00 93.94 75 PRO A N 1
ATOM 550 C CA . PRO A 1 75 ? 35.372 7.574 -26.259 1.00 93.94 75 PRO A CA 1
ATOM 551 C C . PRO A 1 75 ? 36.315 8.461 -27.092 1.00 93.94 75 PRO A C 1
ATOM 553 O O . PRO A 1 75 ? 37.410 8.784 -26.643 1.00 93.94 75 PRO A O 1
ATOM 556 N N . ASP A 1 76 ? 35.896 8.867 -28.290 1.00 94.25 76 ASP A N 1
ATOM 557 C CA . ASP A 1 76 ? 36.595 9.794 -29.189 1.00 94.25 76 ASP A CA 1
ATOM 558 C C . ASP A 1 76 ? 36.307 11.282 -28.900 1.00 94.25 76 ASP A C 1
ATOM 560 O O . ASP A 1 76 ? 36.797 12.153 -29.615 1.00 94.25 76 ASP A O 1
ATOM 564 N N . GLY A 1 77 ? 35.554 11.592 -27.840 1.00 94.06 77 GLY A N 1
ATOM 565 C CA . GLY A 1 77 ? 35.309 12.961 -27.379 1.00 94.06 77 GLY A CA 1
ATOM 566 C C . GLY A 1 77 ? 34.147 13.675 -28.071 1.00 94.06 77 GLY A C 1
ATOM 567 O O . GLY A 1 77 ? 34.036 14.894 -27.953 1.00 94.06 77 GLY A O 1
ATOM 568 N N . LYS A 1 78 ? 33.286 12.956 -28.803 1.00 95.62 78 LYS A N 1
ATOM 569 C CA . LYS A 1 78 ? 32.131 13.543 -29.486 1.00 95.62 78 LYS A CA 1
ATOM 570 C C . LYS A 1 78 ? 30.930 13.616 -28.548 1.00 95.62 78 LYS A C 1
ATOM 572 O O . LYS A 1 78 ? 30.542 12.620 -27.937 1.00 95.62 78 LYS A O 1
ATOM 577 N N . ASP A 1 79 ? 30.306 14.786 -28.497 1.00 96.81 79 ASP A N 1
ATOM 578 C CA . ASP A 1 79 ? 29.064 14.987 -27.757 1.00 96.81 79 ASP A CA 1
ATOM 579 C C . ASP A 1 79 ? 27.883 14.302 -28.454 1.00 96.81 79 ASP A C 1
ATOM 581 O O . ASP A 1 79 ? 27.690 14.428 -29.668 1.00 96.81 79 ASP A O 1
ATOM 585 N N . VAL A 1 80 ? 27.085 13.586 -27.662 1.00 96.06 80 VAL A N 1
ATOM 586 C CA . VAL A 1 80 ? 25.866 12.890 -28.081 1.00 96.06 80 VAL A CA 1
ATOM 587 C C . VAL A 1 80 ? 24.669 13.565 -27.430 1.00 96.06 80 VAL A C 1
ATOM 589 O O . VAL A 1 80 ? 24.601 13.683 -26.207 1.00 96.06 80 VAL A O 1
ATOM 592 N N . TYR A 1 81 ? 23.700 13.978 -28.238 1.00 96.50 81 TYR A N 1
ATOM 593 C CA . TYR A 1 81 ? 22.453 14.598 -27.799 1.00 96.50 81 TYR A CA 1
ATOM 594 C C . TYR A 1 81 ? 21.292 13.606 -27.887 1.00 96.50 81 TYR A C 1
ATOM 596 O O . TYR A 1 81 ? 21.360 12.604 -28.596 1.00 96.50 81 TYR A O 1
ATOM 604 N N . LEU A 1 82 ? 20.174 13.918 -27.225 1.00 95.69 82 LEU A N 1
ATOM 605 C CA . LEU A 1 82 ? 18.977 13.071 -27.249 1.00 95.69 82 LEU A CA 1
ATOM 606 C C . LEU A 1 82 ? 18.528 12.733 -28.678 1.00 95.69 82 LEU A C 1
ATOM 608 O O . LEU A 1 82 ? 18.266 11.577 -28.991 1.00 95.69 82 LEU A O 1
ATOM 612 N N . ARG A 1 83 ? 18.495 13.740 -29.556 1.00 94.50 83 ARG A N 1
ATOM 613 C CA . ARG A 1 83 ? 18.108 13.596 -30.969 1.00 94.50 83 ARG A CA 1
ATOM 614 C C . ARG A 1 83 ? 18.989 12.628 -31.765 1.00 94.50 83 ARG A C 1
ATOM 616 O O . ARG A 1 83 ? 18.539 12.141 -32.791 1.00 94.50 83 ARG A O 1
ATOM 623 N N . ASP A 1 84 ? 20.218 12.376 -31.314 1.00 94.06 84 ASP A N 1
ATOM 624 C CA . ASP A 1 84 ? 21.164 11.514 -32.027 1.00 94.06 84 ASP A CA 1
ATOM 625 C C . ASP A 1 84 ? 20.912 10.026 -31.731 1.00 94.06 84 ASP A C 1
ATOM 627 O O . ASP A 1 84 ? 21.348 9.166 -32.490 1.00 94.06 84 ASP A O 1
ATOM 631 N N . ILE A 1 85 ? 20.218 9.721 -30.627 1.00 93.88 85 ILE A N 1
ATOM 632 C CA . ILE A 1 85 ? 19.958 8.351 -30.152 1.00 93.88 85 ILE A CA 1
ATOM 633 C C . ILE A 1 85 ? 18.467 8.016 -30.051 1.00 93.88 85 ILE A C 1
ATOM 635 O O . ILE A 1 85 ? 18.111 6.865 -29.804 1.00 93.88 85 ILE A O 1
ATOM 639 N N . TRP A 1 86 ? 17.588 9.011 -30.186 1.00 95.31 86 TRP A N 1
ATOM 640 C CA . TRP A 1 86 ? 16.152 8.809 -30.062 1.00 95.31 86 TRP A CA 1
ATOM 641 C C . TRP A 1 86 ? 15.571 8.246 -31.363 1.00 95.31 86 TRP A C 1
ATOM 643 O O . TRP A 1 86 ? 15.646 8.922 -32.391 1.00 95.31 86 TRP A O 1
ATOM 653 N N . PRO A 1 87 ? 14.955 7.051 -31.341 1.00 94.69 87 PRO A N 1
ATOM 654 C CA . PRO A 1 87 ? 14.441 6.440 -32.555 1.00 94.69 87 PRO A CA 1
ATOM 655 C C . PRO A 1 87 ? 13.201 7.181 -33.062 1.00 94.69 87 PRO A C 1
ATOM 657 O O . PRO A 1 87 ? 12.337 7.616 -32.288 1.00 94.69 87 PRO A O 1
ATOM 660 N N . THR A 1 88 ? 13.093 7.300 -34.381 1.00 95.69 88 THR A N 1
ATOM 661 C CA . THR A 1 88 ? 11.892 7.826 -35.039 1.00 95.69 88 THR A CA 1
ATOM 662 C C . THR A 1 88 ? 10.748 6.815 -34.968 1.00 95.69 88 THR A C 1
ATOM 664 O O . THR A 1 88 ? 10.949 5.621 -34.733 1.00 95.69 88 THR A O 1
ATOM 667 N N . ARG A 1 89 ? 9.509 7.277 -35.174 1.00 94.88 89 ARG A N 1
ATOM 668 C CA . ARG A 1 89 ? 8.342 6.378 -35.161 1.00 94.88 89 ARG A CA 1
ATOM 669 C C . ARG A 1 89 ? 8.396 5.384 -36.315 1.00 94.88 89 ARG A C 1
ATOM 671 O O . ARG A 1 89 ? 8.014 4.233 -36.145 1.00 94.88 89 ARG A O 1
ATOM 678 N N . GLU A 1 90 ? 8.889 5.831 -37.462 1.00 96.19 90 GLU A N 1
ATOM 679 C CA . GLU A 1 90 ? 9.037 5.045 -38.679 1.00 96.19 90 GLU A CA 1
ATOM 680 C C . GLU A 1 90 ? 10.073 3.930 -38.500 1.00 96.19 90 GLU A C 1
ATOM 682 O O . GLU A 1 90 ? 9.822 2.794 -38.900 1.00 96.19 90 GLU A O 1
ATOM 687 N N . GLU A 1 91 ? 11.207 4.218 -37.850 1.00 94.75 91 GLU A N 1
ATOM 688 C CA . GLU A 1 91 ? 12.202 3.197 -37.504 1.00 94.75 91 GLU A CA 1
ATOM 689 C C . GLU A 1 91 ? 11.607 2.148 -36.562 1.00 94.75 91 GLU A C 1
ATOM 691 O O . GLU A 1 91 ? 11.699 0.957 -36.852 1.00 94.75 91 GLU A O 1
ATOM 696 N N . VAL A 1 92 ? 10.936 2.568 -35.481 1.00 94.88 92 VAL A N 1
ATOM 697 C CA . VAL A 1 92 ? 10.308 1.631 -34.532 1.00 94.88 92 VAL A CA 1
ATOM 698 C C . VAL A 1 92 ? 9.270 0.749 -35.227 1.00 94.88 92 VAL A C 1
ATOM 700 O O . VAL A 1 92 ? 9.307 -0.466 -35.054 1.00 94.88 92 VAL A O 1
ATOM 703 N N . ALA A 1 93 ? 8.394 1.332 -36.050 1.00 93.81 93 ALA A N 1
ATOM 704 C CA . ALA A 1 93 ? 7.359 0.590 -36.769 1.00 93.81 93 ALA A CA 1
ATOM 705 C C . ALA A 1 93 ? 7.952 -0.445 -37.737 1.00 93.81 93 ALA A C 1
ATOM 707 O O . ALA A 1 93 ? 7.477 -1.577 -37.802 1.00 93.81 93 ALA A O 1
ATOM 708 N N . LYS A 1 94 ? 9.030 -0.088 -38.446 1.00 95.50 94 LYS A N 1
ATOM 709 C CA . LYS A 1 94 ? 9.726 -1.010 -39.349 1.00 95.50 94 LYS A CA 1
ATOM 710 C C . LYS A 1 94 ? 10.329 -2.199 -38.596 1.00 95.50 94 LYS A C 1
ATOM 712 O O . LYS A 1 94 ? 10.197 -3.335 -39.044 1.00 95.50 94 LYS A O 1
ATOM 717 N N . PHE A 1 95 ? 10.971 -1.950 -37.454 1.00 94.25 95 PHE A N 1
ATOM 718 C CA . PHE A 1 95 ? 11.500 -3.020 -36.605 1.00 94.25 95 PHE A CA 1
ATOM 719 C C . PHE A 1 95 ? 10.376 -3.891 -36.024 1.00 94.25 95 PHE A C 1
ATOM 721 O O . PHE A 1 95 ? 10.511 -5.112 -35.973 1.00 94.25 95 PHE A O 1
ATOM 728 N N . GLU A 1 96 ? 9.257 -3.299 -35.610 1.00 92.94 96 GLU A N 1
ATOM 729 C CA . GLU A 1 96 ? 8.105 -4.055 -35.115 1.00 92.94 96 GLU A CA 1
ATOM 730 C C . GLU A 1 96 ? 7.550 -5.000 -36.191 1.00 92.94 96 GLU A C 1
ATOM 732 O O . GLU A 1 96 ? 7.372 -6.186 -35.927 1.00 92.94 96 GLU A O 1
ATOM 737 N N . GLU A 1 97 ? 7.369 -4.521 -37.423 1.00 92.31 97 GLU A N 1
ATOM 738 C CA . GLU A 1 97 ? 6.902 -5.344 -38.546 1.00 92.31 97 GLU A CA 1
ATOM 739 C C . GLU A 1 97 ? 7.886 -6.474 -38.896 1.00 92.31 97 GLU A C 1
ATOM 741 O O . GLU A 1 97 ? 7.484 -7.609 -39.172 1.00 92.31 97 GLU A O 1
ATOM 746 N N . GLU A 1 98 ? 9.189 -6.190 -38.855 1.00 94.19 98 GLU A N 1
ATOM 747 C CA . GLU A 1 98 ? 10.227 -7.164 -39.190 1.00 94.19 98 GLU A CA 1
ATOM 748 C C . GLU A 1 98 ? 10.378 -8.261 -38.122 1.00 94.19 98 GLU A C 1
ATOM 750 O O . GLU A 1 98 ? 10.559 -9.436 -38.466 1.00 94.19 98 GLU A O 1
ATOM 755 N N . PHE A 1 99 ? 10.287 -7.904 -36.836 1.00 92.81 99 PHE A N 1
ATOM 756 C CA . PHE A 1 99 ? 10.654 -8.785 -35.723 1.00 92.81 99 PHE A CA 1
ATOM 757 C C . PHE A 1 99 ? 9.477 -9.275 -34.870 1.00 92.81 99 PHE A C 1
ATOM 759 O O . PHE A 1 99 ? 9.613 -10.300 -34.207 1.00 92.81 99 PHE A O 1
ATOM 766 N N . VAL A 1 100 ? 8.305 -8.637 -34.884 1.00 91.25 100 VAL A N 1
ATOM 767 C CA . VAL A 1 100 ? 7.144 -9.065 -34.082 1.00 91.25 100 VAL A CA 1
ATOM 768 C C . VAL A 1 100 ? 6.200 -9.907 -34.940 1.00 91.25 100 VAL A C 1
ATOM 770 O O . VAL A 1 100 ? 5.167 -9.462 -35.432 1.00 91.25 100 VAL A O 1
ATOM 773 N N . LYS A 1 101 ? 6.567 -11.179 -35.135 1.00 91.88 101 LYS A N 1
ATOM 774 C CA . LYS A 1 101 ? 5.814 -12.115 -35.987 1.00 91.88 101 LYS A CA 1
ATOM 775 C C . LYS A 1 101 ? 4.776 -12.923 -35.196 1.00 91.88 101 LYS A C 1
ATOM 777 O O . LYS A 1 101 ? 5.087 -13.399 -34.102 1.00 91.88 101 LYS A O 1
ATOM 782 N N . PRO A 1 102 ? 3.596 -13.230 -35.778 1.00 90.75 102 PRO A N 1
ATOM 783 C CA . PRO A 1 102 ? 2.577 -14.078 -35.144 1.00 90.75 102 PRO A CA 1
ATOM 784 C C . PRO A 1 102 ? 3.081 -15.456 -34.685 1.00 90.75 102 PRO A C 1
ATOM 786 O O . PRO A 1 102 ? 2.523 -16.049 -33.764 1.00 90.75 102 PRO A O 1
ATOM 789 N N . GLN A 1 103 ? 4.131 -15.979 -35.325 1.00 90.81 103 GLN A N 1
ATOM 790 C CA . GLN A 1 103 ? 4.753 -17.249 -34.952 1.00 90.81 103 GLN A CA 1
ATOM 791 C C . GLN A 1 103 ? 5.295 -17.237 -33.517 1.00 90.81 103 GLN A C 1
ATOM 793 O O . GLN A 1 103 ? 5.065 -18.202 -32.792 1.00 90.81 103 GLN A O 1
ATOM 798 N N . PHE A 1 104 ? 5.924 -16.144 -33.076 1.00 88.88 104 PHE A N 1
ATOM 799 C CA . PHE A 1 104 ? 6.471 -16.052 -31.720 1.00 88.88 104 PHE A CA 1
ATOM 800 C C . PHE A 1 104 ? 5.377 -16.161 -30.657 1.00 88.88 104 PHE A C 1
ATOM 802 O O . PHE A 1 104 ? 5.548 -16.848 -29.655 1.00 88.88 104 PHE A O 1
ATOM 809 N N . PHE A 1 105 ? 4.203 -15.578 -30.914 1.00 90.38 105 PHE A N 1
ATOM 810 C CA . PHE A 1 105 ? 3.048 -15.737 -30.033 1.00 90.38 105 PHE A CA 1
ATOM 811 C C . PHE A 1 105 ? 2.591 -17.197 -29.984 1.00 90.38 105 PHE A C 1
ATOM 813 O O . PHE A 1 105 ? 2.412 -17.743 -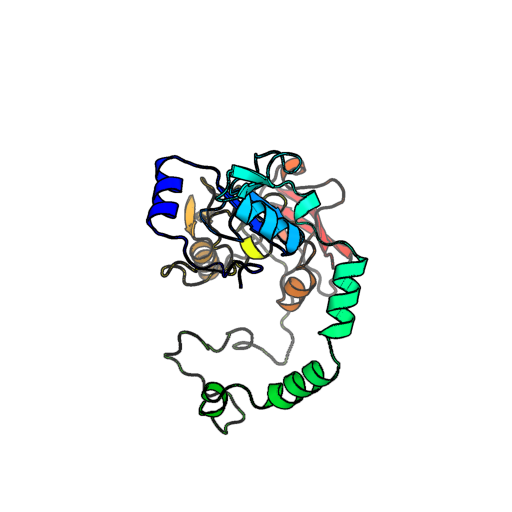28.898 1.00 90.38 105 PHE A O 1
ATOM 820 N N . LYS A 1 106 ? 2.455 -17.863 -31.139 1.00 90.50 106 LYS A N 1
ATOM 821 C CA . LYS A 1 106 ? 2.059 -19.281 -31.185 1.00 90.50 106 LYS A CA 1
ATOM 822 C C . LYS A 1 106 ? 3.023 -20.168 -30.396 1.00 90.50 106 LYS A C 1
ATOM 824 O O . LYS A 1 106 ? 2.565 -21.031 -29.657 1.00 90.50 106 LYS A O 1
ATOM 829 N N . GLU A 1 107 ? 4.327 -19.945 -30.522 1.00 87.94 107 GLU A N 1
ATOM 830 C CA . GLU A 1 107 ? 5.354 -20.717 -29.812 1.00 87.94 107 GLU A CA 1
ATOM 831 C C . GLU A 1 107 ? 5.325 -20.490 -28.296 1.00 87.94 107 GLU A C 1
ATOM 833 O O . GLU A 1 107 ? 5.400 -21.453 -27.529 1.00 87.94 107 GLU A O 1
ATOM 838 N N . VAL A 1 108 ? 5.169 -19.239 -27.852 1.00 87.38 108 VAL A N 1
ATOM 839 C CA . VAL A 1 108 ? 5.063 -18.907 -26.423 1.00 87.38 108 VAL A CA 1
ATOM 840 C C . VAL A 1 108 ? 3.797 -19.521 -25.819 1.00 87.38 108 VAL A C 1
ATOM 842 O O . VAL A 1 108 ? 3.872 -20.210 -24.801 1.00 87.38 108 VAL A O 1
ATOM 845 N N . TYR A 1 109 ? 2.639 -19.345 -26.463 1.00 87.50 109 TYR A N 1
ATOM 846 C CA . TYR A 1 109 ? 1.370 -19.869 -25.951 1.00 87.50 109 TYR A CA 1
ATOM 847 C C . TYR A 1 109 ? 1.274 -21.397 -26.029 1.00 87.50 109 TYR A C 1
ATOM 849 O O . TYR A 1 109 ? 0.687 -22.001 -25.137 1.00 87.50 109 TYR A O 1
ATOM 857 N N . ALA A 1 110 ? 1.898 -22.047 -27.017 1.00 87.38 110 ALA A N 1
ATOM 858 C CA . ALA A 1 110 ? 1.930 -23.510 -27.099 1.00 87.38 110 ALA A CA 1
ATOM 859 C C . ALA A 1 110 ? 2.681 -24.173 -25.928 1.00 87.38 110 ALA A C 1
ATOM 861 O O . ALA A 1 110 ? 2.482 -25.357 -25.658 1.00 87.38 110 ALA A O 1
ATOM 862 N N . ASN A 1 111 ? 3.547 -23.427 -25.235 1.00 81.56 111 ASN A N 1
ATOM 863 C CA . ASN A 1 111 ? 4.362 -23.942 -24.136 1.00 81.56 111 ASN A CA 1
ATOM 864 C C . ASN A 1 111 ? 3.932 -23.432 -22.752 1.00 81.56 111 ASN A C 1
ATOM 866 O O . ASN A 1 111 ? 4.470 -23.904 -21.750 1.00 81.56 111 ASN A O 1
ATOM 870 N N . ILE A 1 112 ? 2.957 -22.519 -22.668 1.00 83.94 112 ILE A N 1
ATOM 871 C CA . ILE A 1 112 ? 2.580 -21.881 -21.399 1.00 83.94 112 ILE A CA 1
ATOM 872 C C . ILE A 1 112 ? 2.002 -22.879 -20.384 1.00 83.94 112 ILE A C 1
ATOM 874 O O . ILE A 1 112 ? 2.290 -22.780 -19.196 1.00 83.94 112 ILE A O 1
ATOM 878 N N . GLU A 1 113 ? 1.257 -23.884 -20.853 1.00 79.69 113 GLU A N 1
ATOM 879 C CA . GLU A 1 113 ? 0.630 -24.901 -19.997 1.00 79.69 113 GLU A CA 1
ATOM 880 C C . GLU A 1 113 ? 1.631 -25.929 -19.459 1.00 79.69 113 GLU A C 1
ATOM 882 O O . GLU A 1 113 ? 1.422 -26.509 -18.395 1.00 79.69 113 GLU A O 1
ATOM 887 N N . LYS A 1 114 ? 2.740 -26.152 -20.176 1.00 83.81 114 LYS A N 1
ATOM 888 C CA . LYS A 1 114 ? 3.773 -27.108 -19.756 1.00 83.81 114 LYS A CA 1
ATOM 889 C C . LYS A 1 114 ? 4.610 -26.568 -18.600 1.00 83.81 114 LYS A C 1
ATOM 891 O O . LYS A 1 114 ? 5.120 -27.356 -17.805 1.00 83.81 114 LYS A O 1
ATOM 896 N N . GLY A 1 115 ? 4.767 -25.247 -18.508 1.00 83.75 115 GLY A N 1
ATOM 897 C CA . GLY A 1 115 ? 5.650 -24.613 -17.532 1.00 83.75 115 GLY A CA 1
ATOM 898 C C . GLY A 1 115 ? 7.117 -25.043 -17.683 1.00 83.75 115 GLY A C 1
ATOM 899 O O . GLY A 1 115 ? 7.525 -25.620 -18.691 1.00 83.75 115 GLY A O 1
ATOM 900 N N . SER A 1 116 ? 7.929 -24.751 -16.667 1.00 87.31 116 SER A N 1
ATOM 901 C CA . SER A 1 116 ? 9.334 -25.172 -16.613 1.00 87.31 116 SER A CA 1
ATOM 902 C C . SER A 1 116 ? 9.480 -26.636 -16.179 1.00 87.31 116 SER A C 1
ATOM 904 O O . SER A 1 116 ? 8.574 -27.219 -15.586 1.00 87.31 116 SER A O 1
ATOM 906 N N . GLU A 1 117 ? 10.658 -27.236 -16.383 1.00 90.38 117 GLU A N 1
ATOM 907 C CA . GLU A 1 117 ? 10.939 -28.577 -15.843 1.00 90.38 117 GLU A CA 1
ATOM 908 C C . GLU A 1 117 ? 10.763 -28.655 -14.319 1.00 90.38 117 GLU A C 1
ATOM 910 O O . GLU A 1 117 ? 10.369 -29.689 -13.789 1.00 90.38 117 GLU A O 1
ATOM 915 N N . GLN A 1 118 ? 11.070 -27.570 -13.604 1.00 91.75 118 GLN A N 1
ATOM 916 C CA . GLN A 1 118 ? 10.888 -27.491 -12.154 1.00 91.75 118 GLN A CA 1
ATOM 917 C C . GLN A 1 118 ? 9.404 -27.526 -11.780 1.00 91.75 118 GLN A C 1
ATOM 919 O O . GLN A 1 118 ? 9.044 -28.230 -10.842 1.00 91.75 118 GLN A O 1
ATOM 924 N N . TRP A 1 119 ? 8.551 -26.827 -12.539 1.00 90.25 119 TRP A N 1
ATOM 925 C CA . TRP A 1 119 ? 7.099 -26.850 -12.355 1.00 90.25 119 TRP A CA 1
ATOM 926 C C . TRP A 1 119 ? 6.532 -28.264 -12.523 1.00 90.25 119 TRP A C 1
ATOM 928 O O . TRP A 1 119 ? 5.767 -28.728 -11.685 1.00 90.25 119 TRP A O 1
ATOM 938 N N . GLN A 1 120 ? 6.974 -28.986 -13.556 1.00 89.56 120 GLN A N 1
ATOM 939 C CA . GLN A 1 120 ? 6.517 -30.355 -13.833 1.00 89.56 120 GLN A CA 1
ATOM 940 C C . GLN A 1 120 ? 6.976 -31.378 -12.784 1.00 89.56 120 GLN A C 1
ATOM 942 O O . GLN A 1 120 ? 6.338 -32.414 -12.618 1.00 89.56 120 GLN A O 1
ATOM 947 N N . LYS A 1 121 ? 8.077 -31.103 -12.074 1.00 94.44 121 LYS A N 1
ATOM 948 C CA . LYS A 1 121 ? 8.608 -31.958 -10.998 1.00 94.44 121 LYS A CA 1
ATOM 949 C C . LYS A 1 121 ? 7.902 -31.745 -9.653 1.00 94.44 121 LYS A C 1
ATOM 951 O O . LYS A 1 121 ? 8.182 -32.493 -8.717 1.00 94.44 121 LYS A O 1
ATOM 956 N N . LEU A 1 122 ? 7.024 -30.744 -9.525 1.00 91.50 122 LEU A N 1
ATOM 957 C CA . LEU A 1 122 ? 6.273 -30.513 -8.292 1.00 91.50 122 LEU A CA 1
ATOM 958 C C . LEU A 1 122 ? 5.323 -31.685 -8.027 1.00 91.50 122 LEU A C 1
ATOM 960 O O . LEU A 1 122 ? 4.463 -32.011 -8.841 1.00 91.50 122 LEU A O 1
ATOM 964 N N . VAL A 1 123 ? 5.471 -32.308 -6.860 1.00 91.56 123 VAL A N 1
ATOM 965 C CA . VAL A 1 123 ? 4.575 -33.375 -6.409 1.00 91.56 123 VAL A CA 1
ATOM 966 C C . VAL A 1 123 ? 3.325 -32.736 -5.818 1.00 91.56 123 VAL A C 1
ATOM 968 O O . VAL A 1 123 ? 3.416 -31.939 -4.886 1.00 91.56 123 VAL A O 1
ATOM 971 N N . THR A 1 124 ? 2.156 -33.096 -6.342 1.00 90.50 124 THR A N 1
ATOM 972 C CA . THR A 1 124 ? 0.866 -32.605 -5.853 1.00 90.50 124 THR A CA 1
ATOM 973 C C . THR A 1 124 ? 0.072 -33.732 -5.190 1.00 90.50 124 THR A C 1
ATOM 975 O O . THR A 1 124 ? 0.121 -34.882 -5.638 1.00 90.50 124 THR A O 1
ATOM 978 N N . PRO A 1 125 ? -0.660 -33.444 -4.101 1.00 91.00 125 PRO A N 1
ATOM 979 C CA . PRO A 1 125 ? -1.547 -34.426 -3.496 1.00 91.00 125 PRO A CA 1
ATOM 980 C C . PRO A 1 125 ? -2.729 -34.719 -4.430 1.00 91.00 125 PRO A C 1
ATOM 982 O O . PRO A 1 125 ? -3.257 -33.825 -5.085 1.00 91.00 125 PRO A O 1
ATOM 985 N N . SER A 1 126 ? -3.195 -35.968 -4.454 1.00 92.31 126 SER A N 1
ATOM 986 C CA . SER A 1 126 ? -4.379 -36.387 -5.223 1.00 92.31 126 SER A CA 1
ATOM 987 C C . SER A 1 126 ? -5.707 -36.140 -4.489 1.00 92.31 126 SER A C 1
ATOM 989 O O . SER A 1 126 ? -6.767 -36.595 -4.926 1.00 92.31 126 SER A O 1
ATOM 991 N N . THR A 1 127 ? -5.669 -35.451 -3.346 1.00 94.81 127 THR A N 1
ATOM 992 C CA . THR A 1 127 ? -6.833 -35.218 -2.490 1.00 94.81 127 THR A CA 1
ATOM 993 C C . THR A 1 127 ? -7.683 -34.056 -2.997 1.00 94.81 127 THR A C 1
ATOM 995 O O . THR A 1 127 ? -7.174 -33.050 -3.481 1.00 94.81 127 THR A O 1
ATOM 998 N N . LYS A 1 128 ? -9.009 -34.167 -2.842 1.00 93.94 128 LYS A N 1
ATOM 999 C CA . LYS A 1 128 ? -9.937 -33.062 -3.149 1.00 93.94 128 LYS A CA 1
ATOM 1000 C C . LYS A 1 128 ? -9.919 -31.963 -2.088 1.00 93.94 128 LYS A C 1
ATOM 1002 O O . LYS A 1 128 ? -10.127 -30.799 -2.407 1.00 93.94 128 LYS A O 1
ATOM 1007 N N . LEU A 1 129 ? -9.709 -32.346 -0.829 1.00 93.69 129 LEU A N 1
ATOM 1008 C CA . LEU A 1 129 ? -9.524 -31.411 0.276 1.00 93.69 129 LEU A CA 1
ATOM 1009 C C . LEU A 1 129 ? -8.033 -31.126 0.433 1.00 93.69 129 LEU A C 1
ATOM 1011 O O . LEU A 1 129 ? -7.220 -32.054 0.391 1.00 93.69 129 LEU A O 1
ATOM 1015 N N . TYR A 1 130 ? -7.692 -29.849 0.601 1.00 93.38 130 TYR A N 1
ATOM 1016 C CA . TYR A 1 130 ? -6.307 -29.425 0.764 1.00 93.38 130 TYR A CA 1
ATOM 1017 C C . TYR A 1 130 ? -5.730 -29.999 2.071 1.00 93.38 130 TYR A C 1
ATOM 1019 O O . TYR A 1 130 ? -6.327 -29.790 3.134 1.00 93.38 130 TYR A O 1
ATOM 1027 N N . PRO A 1 131 ? -4.604 -30.734 2.026 1.00 93.25 131 PRO A N 1
ATOM 1028 C CA . PRO A 1 131 ? -3.987 -31.298 3.218 1.00 93.25 131 PRO A CA 1
ATOM 1029 C C . PRO A 1 131 ? -3.218 -30.200 3.960 1.00 93.25 131 PRO A C 1
ATOM 1031 O O . PRO A 1 131 ? -2.043 -29.960 3.695 1.00 93.25 131 PRO A O 1
ATOM 1034 N N . TRP A 1 132 ? -3.902 -29.498 4.865 1.00 93.00 132 TRP A N 1
ATOM 1035 C CA . TRP A 1 132 ? -3.296 -28.431 5.661 1.00 93.00 132 TRP A CA 1
ATOM 1036 C C . TRP A 1 132 ? -2.123 -28.954 6.495 1.00 93.00 132 TRP A C 1
ATOM 1038 O O . TRP A 1 132 ? -2.294 -29.839 7.334 1.00 93.00 132 TRP A O 1
ATOM 1048 N N . ASP A 1 133 ? -0.952 -28.361 6.290 1.00 92.44 133 ASP A N 1
ATOM 1049 C CA . ASP A 1 133 ? 0.240 -28.601 7.094 1.00 92.44 133 ASP A CA 1
ATOM 1050 C C . ASP A 1 133 ? 0.313 -27.565 8.224 1.00 92.44 133 ASP A C 1
ATOM 1052 O O . ASP A 1 133 ? 0.285 -26.359 7.976 1.00 92.44 133 ASP A O 1
ATOM 1056 N N . LYS A 1 134 ? 0.378 -28.038 9.473 1.00 91.62 134 LYS A N 1
ATOM 1057 C CA . LYS A 1 134 ? 0.419 -27.182 10.669 1.00 91.62 134 LYS A CA 1
ATOM 1058 C C . LYS A 1 134 ? 1.755 -26.460 10.831 1.00 91.62 134 LYS A C 1
ATOM 1060 O O . LYS A 1 134 ? 1.773 -25.386 11.423 1.00 91.62 134 LYS A O 1
ATOM 1065 N N . GLU A 1 135 ? 2.827 -27.027 10.285 1.00 93.81 135 GLU A N 1
ATOM 1066 C CA . GLU A 1 135 ? 4.170 -26.444 10.330 1.00 93.81 135 GLU A CA 1
ATOM 1067 C C . GLU A 1 135 ? 4.400 -25.460 9.172 1.00 93.81 135 GLU A C 1
ATOM 1069 O O . GLU A 1 135 ? 5.410 -24.754 9.134 1.00 93.81 135 GLU A O 1
ATOM 1074 N N . SER A 1 136 ? 3.461 -25.381 8.219 1.00 90.44 136 SER A N 1
ATOM 1075 C CA . SER A 1 136 ? 3.576 -24.467 7.090 1.00 90.44 136 SER A CA 1
ATOM 1076 C C . SER A 1 136 ? 3.495 -23.016 7.547 1.00 90.44 136 SER A C 1
ATOM 1078 O O . SER A 1 136 ? 2.503 -22.559 8.115 1.00 90.44 136 SER A O 1
ATOM 1080 N N . THR A 1 137 ? 4.523 -22.253 7.197 1.00 88.25 13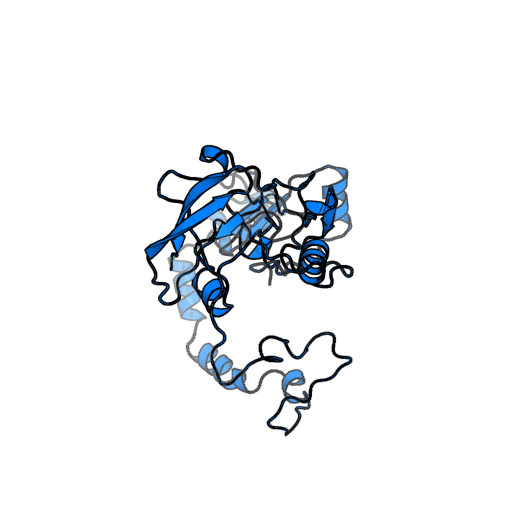7 THR A N 1
ATOM 1081 C CA . THR A 1 137 ? 4.550 -20.795 7.352 1.00 88.25 137 THR A CA 1
ATOM 1082 C C . THR A 1 137 ? 3.999 -20.055 6.128 1.00 88.25 137 THR A C 1
ATOM 1084 O O . THR A 1 137 ? 3.880 -18.834 6.164 1.00 88.25 137 THR A O 1
ATOM 1087 N N . TYR A 1 138 ? 3.646 -20.774 5.053 1.00 85.62 138 TYR A N 1
ATOM 1088 C CA . TYR A 1 138 ? 3.192 -20.200 3.779 1.00 85.62 138 TYR A CA 1
ATOM 1089 C C . TYR A 1 138 ? 1.706 -20.427 3.501 1.00 85.62 138 TYR A C 1
ATOM 1091 O O . TYR A 1 138 ? 1.035 -19.526 3.002 1.00 85.62 138 TYR A O 1
ATOM 1099 N N . ILE A 1 139 ? 1.185 -21.626 3.780 1.00 88.56 139 ILE A N 1
ATOM 1100 C CA . ILE A 1 139 ? -0.198 -21.990 3.459 1.00 88.56 139 ILE A CA 1
ATOM 1101 C C . ILE A 1 139 ? -0.895 -22.432 4.740 1.00 88.56 139 ILE A C 1
ATOM 1103 O O . ILE A 1 139 ? -0.673 -23.534 5.235 1.00 88.56 139 ILE A O 1
ATOM 1107 N N . LYS A 1 140 ? -1.769 -21.569 5.259 1.00 87.50 140 LYS A N 1
ATOM 1108 C CA . LYS A 1 140 ? -2.520 -21.788 6.499 1.00 87.50 140 LYS A CA 1
ATOM 1109 C C . LYS A 1 140 ? -4.021 -21.675 6.241 1.00 87.50 140 LYS A C 1
ATOM 1111 O O . LYS A 1 140 ? -4.449 -20.848 5.437 1.00 87.50 140 LYS A O 1
ATOM 1116 N N . LYS A 1 141 ? -4.824 -22.488 6.935 1.00 90.06 141 LYS A N 1
ATOM 1117 C CA . LYS A 1 141 ? -6.288 -22.380 6.893 1.00 90.06 141 LYS A CA 1
ATOM 1118 C C . LYS A 1 141 ? -6.698 -21.043 7.515 1.00 90.06 141 LYS A C 1
ATOM 1120 O O . LYS A 1 141 ? -6.364 -20.782 8.669 1.00 90.06 141 LYS A O 1
ATOM 1125 N N . ALA A 1 142 ? -7.397 -20.206 6.754 1.00 88.06 142 ALA A N 1
ATOM 1126 C CA . ALA A 1 142 ? -7.930 -18.952 7.269 1.00 88.06 142 ALA A CA 1
ATOM 1127 C C . ALA A 1 142 ? -9.160 -19.208 8.166 1.00 88.06 142 ALA A C 1
ATOM 1129 O O . ALA A 1 142 ? -9.973 -20.070 7.822 1.00 88.06 142 ALA A O 1
ATOM 1130 N N . PRO A 1 143 ? -9.328 -18.459 9.272 1.00 88.50 143 PRO A N 1
ATOM 1131 C CA . PRO A 1 143 ? -10.364 -18.727 10.273 1.00 88.50 143 PRO A CA 1
ATOM 1132 C C . PRO A 1 143 ? -11.755 -18.176 9.914 1.00 88.50 143 PRO A C 1
ATOM 1134 O O . PRO A 1 143 ? -12.672 -18.264 10.719 1.00 88.50 143 PRO A O 1
ATOM 1137 N N . PHE A 1 144 ? -11.946 -17.610 8.714 1.00 87.00 144 PHE A N 1
ATOM 1138 C CA . PHE A 1 144 ? -13.165 -16.873 8.329 1.00 87.00 144 PHE A CA 1
ATOM 1139 C C . PHE A 1 144 ? -14.480 -17.652 8.472 1.00 87.00 144 PHE A C 1
ATOM 1141 O O . PHE A 1 144 ? -15.540 -17.043 8.558 1.00 87.00 144 PHE A O 1
ATOM 1148 N N . PHE A 1 145 ? -14.416 -18.983 8.462 1.00 90.81 145 PHE A N 1
ATOM 1149 C CA . PHE A 1 145 ? -15.591 -19.855 8.457 1.00 90.81 145 PHE A CA 1
ATOM 1150 C C . PHE A 1 145 ? -15.640 -20.810 9.654 1.00 90.81 145 PHE A C 1
ATOM 1152 O O . PHE A 1 145 ? -16.447 -21.737 9.638 1.00 90.81 145 PHE A O 1
ATOM 1159 N N . ASP A 1 146 ? -14.766 -20.644 10.652 1.00 89.62 146 ASP A N 1
ATOM 1160 C CA . ASP A 1 146 ? -14.652 -21.606 11.757 1.00 89.62 146 ASP A CA 1
ATOM 1161 C C . ASP A 1 146 ? -15.928 -21.655 12.622 1.00 89.62 146 ASP A C 1
ATOM 1163 O O . ASP A 1 146 ? -16.347 -22.747 12.999 1.00 89.62 146 ASP A O 1
ATOM 1167 N N . ASP A 1 147 ? -16.603 -20.515 12.811 1.00 88.44 147 ASP A N 1
ATOM 1168 C CA . ASP A 1 147 ? -17.851 -20.392 13.587 1.00 88.44 147 ASP A CA 1
ATOM 1169 C C . ASP A 1 147 ? -19.093 -20.130 12.708 1.00 88.44 147 ASP A C 1
ATOM 1171 O O . ASP A 1 147 ? -20.114 -19.626 13.175 1.00 88.44 147 ASP A O 1
ATOM 1175 N N . MET A 1 148 ? -19.019 -20.436 11.407 1.00 91.75 148 MET A N 1
ATOM 1176 C CA . MET A 1 148 ? -20.112 -20.155 10.471 1.00 91.75 148 MET A CA 1
ATOM 1177 C C . MET A 1 148 ? -21.329 -21.051 10.743 1.00 91.75 148 MET A C 1
ATOM 1179 O O . MET A 1 148 ? -21.248 -22.280 10.689 1.00 91.75 148 MET A O 1
ATOM 1183 N N . THR A 1 149 ? -22.480 -20.424 10.972 1.00 92.81 149 THR A N 1
ATOM 1184 C CA . THR A 1 149 ? -23.768 -21.090 11.186 1.00 92.81 149 THR A CA 1
ATOM 1185 C C . THR A 1 149 ? -24.614 -21.118 9.913 1.00 92.81 149 THR A C 1
ATOM 1187 O O . THR A 1 149 ? -24.416 -20.323 8.997 1.00 92.81 149 THR A O 1
ATOM 1190 N N . ILE A 1 150 ? -25.568 -22.054 9.847 1.00 93.62 150 ILE A N 1
ATOM 1191 C CA . ILE A 1 150 ? -26.566 -22.102 8.761 1.00 93.62 150 ILE A CA 1
ATOM 1192 C C . ILE A 1 150 ? -27.529 -20.916 8.881 1.00 93.62 150 ILE A C 1
ATOM 1194 O O . ILE A 1 150 ? -27.847 -20.274 7.882 1.00 93.62 150 ILE A O 1
ATOM 1198 N N . ASP A 1 151 ? -27.979 -20.634 10.105 1.00 92.25 151 ASP A N 1
ATOM 1199 C CA . ASP A 1 151 ? -28.840 -19.495 10.396 1.00 92.25 151 ASP A CA 1
ATOM 1200 C C . ASP A 1 151 ? -28.014 -18.209 10.466 1.00 92.25 151 ASP A C 1
ATOM 1202 O O . ASP A 1 151 ? -26.913 -18.197 11.025 1.00 92.25 151 ASP A O 1
ATOM 1206 N N . LEU A 1 152 ? -28.551 -17.123 9.907 1.00 85.56 152 LEU A N 1
ATOM 1207 C CA . LEU A 1 152 ? -27.904 -15.815 9.965 1.00 85.56 152 LEU A CA 1
ATOM 1208 C C . LEU A 1 152 ? -27.947 -15.277 11.404 1.00 85.56 152 LEU A C 1
ATOM 1210 O O . LEU A 1 152 ? -29.027 -15.244 12.003 1.00 85.56 152 LEU A O 1
ATOM 1214 N N . PRO A 1 153 ? -26.808 -14.832 11.966 1.00 83.00 153 PRO A N 1
ATOM 1215 C CA . PRO A 1 153 ? -26.808 -14.183 13.266 1.00 83.00 153 PRO A CA 1
ATOM 1216 C C . PRO A 1 153 ? -27.569 -12.855 13.197 1.00 83.00 153 PRO A C 1
ATOM 1218 O O . PRO A 1 153 ? -27.611 -12.193 12.159 1.00 83.00 153 PRO A O 1
ATOM 1221 N N . HIS A 1 154 ? -28.153 -12.451 14.325 1.00 81.50 154 HIS A N 1
ATOM 1222 C CA . HIS A 1 154 ? -28.792 -11.145 14.431 1.00 81.50 154 HIS A CA 1
ATOM 1223 C C . HIS A 1 154 ? -27.734 -10.045 14.316 1.00 81.50 154 HIS A C 1
ATOM 1225 O O . HIS A 1 154 ? -26.730 -10.068 15.032 1.00 81.50 154 HIS A O 1
ATOM 1231 N N . GLN A 1 155 ? -27.966 -9.064 13.447 1.00 80.31 155 GLN A N 1
ATOM 1232 C CA . GLN A 1 155 ? -27.095 -7.900 13.347 1.00 80.31 155 GLN A CA 1
ATOM 1233 C C . GLN A 1 155 ? -27.271 -7.036 14.599 1.00 80.31 155 GLN A C 1
ATOM 1235 O O . GLN A 1 155 ? -28.386 -6.675 14.962 1.00 80.31 155 GLN A O 1
ATOM 1240 N N . SER A 1 156 ? -26.187 -6.728 15.305 1.00 82.25 156 SER A N 1
ATOM 1241 C CA . SER A 1 156 ? -26.233 -5.851 16.474 1.00 82.25 156 SER A CA 1
ATOM 1242 C C . SER A 1 156 ? -25.702 -4.464 16.135 1.00 82.25 156 SER A C 1
ATOM 1244 O O . SER A 1 156 ? -24.817 -4.301 15.293 1.00 82.25 156 SER A O 1
ATOM 1246 N N . SER A 1 157 ? -26.221 -3.456 16.836 1.00 90.19 157 SER A N 1
ATOM 1247 C CA . SER A 1 157 ? -25.601 -2.131 16.851 1.00 90.19 157 SER A CA 1
ATOM 1248 C C . SER A 1 157 ? -24.174 -2.217 17.401 1.00 90.19 157 SER A C 1
ATOM 1250 O O . SER A 1 157 ? -23.848 -3.113 18.181 1.00 90.19 157 SER A O 1
ATOM 1252 N N . ILE A 1 158 ? -23.326 -1.278 16.992 1.00 92.50 158 ILE A N 1
ATOM 1253 C CA . ILE A 1 158 ? -21.969 -1.147 17.523 1.00 92.50 158 ILE A CA 1
ATOM 1254 C C . ILE A 1 158 ? -22.063 -0.235 18.743 1.00 92.50 158 ILE A C 1
ATOM 1256 O O . ILE A 1 158 ? -22.554 0.885 18.623 1.00 92.50 158 ILE A O 1
ATOM 1260 N N . SER A 1 159 ? -21.614 -0.696 19.905 1.00 94.12 159 SER A N 1
ATOM 1261 C CA . SER A 1 159 ? -21.653 0.082 21.147 1.00 94.12 159 SER A CA 1
ATOM 1262 C C . SER A 1 159 ? -20.249 0.313 21.681 1.00 94.12 159 SER A C 1
ATOM 1264 O O . SER A 1 159 ? -19.439 -0.610 21.712 1.00 94.12 159 SER A O 1
ATOM 1266 N N . ASP A 1 160 ? -19.988 1.551 22.092 1.00 94.88 160 ASP A N 1
ATOM 1267 C CA . ASP A 1 160 ? -18.776 1.987 22.788 1.00 94.88 160 ASP A CA 1
ATOM 1268 C C . ASP A 1 160 ? -17.463 1.608 22.078 1.00 94.88 160 ASP A C 1
ATOM 1270 O O . ASP A 1 160 ? -16.468 1.254 22.713 1.00 94.88 160 ASP A O 1
ATOM 1274 N N . ALA A 1 161 ? -17.452 1.692 20.742 1.00 96.56 161 ALA A N 1
ATOM 1275 C CA . ALA A 1 161 ? -16.285 1.352 19.942 1.00 96.56 161 ALA A CA 1
ATOM 1276 C C . ALA A 1 161 ? -15.159 2.373 20.101 1.00 96.56 161 ALA A C 1
ATOM 1278 O O . ALA A 1 161 ? -15.395 3.583 20.125 1.00 96.56 161 ALA A O 1
ATOM 1279 N N . PHE A 1 162 ? -13.924 1.881 20.131 1.00 97.44 162 PHE A N 1
ATOM 1280 C CA . PHE A 1 162 ? -12.724 2.711 20.149 1.00 97.44 162 PHE A CA 1
ATOM 1281 C C . PHE A 1 162 ? -12.175 2.930 18.740 1.00 97.44 162 PHE A C 1
ATOM 1283 O O . PHE A 1 162 ? -12.293 2.077 17.860 1.00 97.44 162 PHE A O 1
ATOM 1290 N N . VAL A 1 163 ? -11.514 4.062 18.515 1.00 96.62 163 VAL A N 1
ATOM 1291 C CA . VAL A 1 163 ? -10.791 4.280 17.259 1.00 96.62 163 VAL A CA 1
ATOM 1292 C C . VAL A 1 163 ? -9.452 3.551 17.325 1.00 96.62 163 VAL A C 1
ATOM 1294 O O . VAL A 1 163 ? -8.577 3.917 18.104 1.00 96.62 163 VAL A O 1
ATOM 1297 N N . LEU A 1 164 ? -9.272 2.535 16.480 1.00 95.94 164 LEU A N 1
ATOM 1298 C CA . LEU A 1 164 ? -7.989 1.846 16.335 1.00 95.94 164 LEU A CA 1
ATOM 1299 C C . LEU A 1 164 ? -6.984 2.711 15.570 1.00 95.94 164 LEU A C 1
ATOM 1301 O O . LEU A 1 164 ? -5.795 2.690 15.877 1.00 95.94 164 LEU A O 1
ATOM 1305 N N . LEU A 1 165 ? -7.445 3.454 14.560 1.00 94.31 165 LEU A N 1
ATOM 1306 C CA . LEU A 1 165 ? -6.613 4.289 13.694 1.00 94.31 165 LEU A CA 1
ATOM 1307 C C . LEU A 1 165 ? -7.344 5.579 13.317 1.00 94.31 165 LEU A C 1
ATOM 1309 O O . LEU A 1 165 ? -8.449 5.530 12.772 1.00 94.31 165 LEU A O 1
ATOM 1313 N N . ASN A 1 166 ? -6.691 6.719 13.546 1.00 93.12 166 ASN A N 1
ATOM 1314 C CA . ASN A 1 166 ? -7.121 8.027 13.054 1.00 93.12 166 ASN A CA 1
ATOM 1315 C C . ASN A 1 166 ? -6.152 8.442 11.940 1.00 93.12 166 ASN A C 1
ATOM 1317 O O . ASN A 1 166 ? -5.022 8.854 12.212 1.00 93.12 166 ASN A O 1
ATOM 1321 N N . LEU A 1 167 ? -6.547 8.237 10.687 1.00 90.06 167 LEU A N 1
ATOM 1322 C CA . LEU A 1 167 ? -5.662 8.411 9.538 1.00 90.06 167 LEU A CA 1
ATOM 1323 C C . LEU A 1 167 ? -5.916 9.750 8.837 1.00 90.06 167 LEU A C 1
ATOM 1325 O O . LEU A 1 167 ? -6.988 10.336 8.933 1.00 90.06 167 LEU A O 1
ATOM 1329 N N . GLY A 1 168 ? -4.903 10.253 8.132 1.00 81.06 168 GLY A N 1
ATOM 1330 C CA . GLY A 1 168 ? -5.048 11.420 7.261 1.00 81.06 168 GLY A CA 1
ATOM 1331 C C . GLY A 1 168 ? -5.555 11.070 5.860 1.00 81.06 168 GLY A C 1
ATOM 1332 O O . GLY A 1 168 ? -5.847 9.915 5.545 1.00 81.06 168 GLY A O 1
ATOM 1333 N N . ASP A 1 169 ? -5.582 12.076 4.990 1.00 76.69 169 ASP A N 1
ATOM 1334 C CA . ASP A 1 169 ? -5.881 11.885 3.573 1.00 76.69 169 ASP A CA 1
ATOM 1335 C C . ASP A 1 169 ? -4.821 11.002 2.883 1.00 76.69 169 ASP A C 1
ATOM 1337 O O . ASP A 1 169 ? -3.653 10.961 3.271 1.00 76.69 169 ASP A O 1
ATOM 1341 N N . SER A 1 170 ? -5.206 10.342 1.786 1.00 74.62 170 SER A N 1
ATOM 1342 C CA . SER A 1 170 ? -4.295 9.577 0.908 1.00 74.62 170 SER A CA 1
ATOM 1343 C C . SER A 1 170 ? -3.669 8.308 1.517 1.00 74.62 170 SER A C 1
ATOM 1345 O O . SER A 1 170 ? -2.557 7.905 1.161 1.00 74.62 170 SER A O 1
ATOM 1347 N N . VAL A 1 171 ? -4.399 7.609 2.390 1.00 82.69 171 VAL A N 1
ATOM 1348 C CA . VAL A 1 171 ? -4.071 6.225 2.776 1.00 82.69 171 VAL A CA 1
ATOM 1349 C C . VAL A 1 171 ? -4.247 5.315 1.557 1.00 82.69 171 VAL A C 1
ATOM 1351 O O . VAL A 1 171 ? -5.315 5.290 0.957 1.00 82.69 171 VAL A O 1
ATOM 1354 N N . THR A 1 172 ? -3.211 4.564 1.181 1.00 81.81 172 THR A N 1
ATOM 1355 C CA . THR A 1 172 ? -3.256 3.636 0.042 1.00 81.81 172 THR A CA 1
ATOM 1356 C C . THR A 1 172 ? -3.399 2.194 0.519 1.00 81.81 172 THR A C 1
ATOM 1358 O O . THR A 1 172 ? -3.109 1.889 1.680 1.00 81.81 172 THR A O 1
ATOM 1361 N N . THR A 1 173 ? -3.727 1.285 -0.406 1.00 80.50 173 THR A N 1
ATOM 1362 C CA . THR A 1 173 ? -3.588 -0.172 -0.222 1.00 80.50 173 THR A CA 1
ATOM 1363 C C . THR A 1 173 ? -2.307 -0.568 0.489 1.00 80.50 173 THR A C 1
ATOM 1365 O O . THR A 1 173 ? -2.339 -1.435 1.345 1.00 80.50 173 THR A O 1
ATOM 1368 N N . ASP A 1 174 ? -1.175 0.044 0.131 1.00 80.00 174 ASP A N 1
ATOM 1369 C CA . ASP A 1 174 ? 0.135 -0.358 0.645 1.00 80.00 174 ASP A CA 1
ATOM 1370 C C . ASP A 1 174 ? 0.369 0.131 2.078 1.00 80.00 174 ASP A C 1
ATOM 1372 O O . ASP A 1 174 ? 1.234 -0.397 2.772 1.00 80.00 174 ASP A O 1
ATOM 1376 N N . HIS A 1 175 ? -0.389 1.126 2.548 1.00 83.44 175 HIS A N 1
ATOM 1377 C CA . HIS A 1 175 ? -0.409 1.491 3.964 1.00 83.44 175 HIS A CA 1
ATOM 1378 C C . HIS A 1 175 ? -1.229 0.481 4.780 1.00 83.44 175 HIS A C 1
ATOM 1380 O O . HIS A 1 175 ? -0.826 0.137 5.887 1.00 83.44 175 HIS A O 1
ATOM 1386 N N . ILE A 1 176 ? -2.342 -0.013 4.225 1.00 84.50 176 ILE A N 1
ATOM 1387 C CA . ILE A 1 176 ? -3.250 -0.971 4.880 1.00 84.50 176 ILE A CA 1
ATOM 1388 C C . ILE A 1 176 ? -2.674 -2.391 4.850 1.00 84.50 176 ILE A C 1
ATOM 1390 O O . ILE A 1 176 ? -2.713 -3.102 5.845 1.00 84.50 176 ILE A O 1
ATOM 1394 N N . SER A 1 177 ? -2.139 -2.813 3.712 1.00 83.81 177 SER A N 1
ATOM 1395 C CA . SER A 1 177 ? -1.575 -4.136 3.466 1.00 83.81 177 SER A CA 1
ATOM 1396 C C . SER A 1 177 ? -0.325 -3.975 2.584 1.00 83.81 177 SER A C 1
ATOM 1398 O O . SER A 1 177 ? -0.415 -4.026 1.354 1.00 83.81 177 SER A O 1
ATOM 1400 N N . PRO A 1 178 ? 0.842 -3.682 3.185 1.00 79.31 178 PRO A N 1
ATOM 1401 C CA . PRO A 1 178 ? 2.087 -3.482 2.458 1.00 79.31 178 PRO A CA 1
ATOM 1402 C C . PRO A 1 178 ? 2.496 -4.749 1.699 1.00 79.31 178 PRO A C 1
ATOM 1404 O O . PRO A 1 178 ? 2.609 -5.830 2.276 1.00 79.31 178 PRO A O 1
ATOM 1407 N N . ALA A 1 179 ? 2.783 -4.594 0.406 1.00 71.69 179 ALA A N 1
ATOM 1408 C CA . ALA A 1 179 ? 3.411 -5.622 -0.414 1.00 71.69 179 ALA A CA 1
ATOM 1409 C C . ALA A 1 179 ? 4.927 -5.370 -0.466 1.00 71.69 179 ALA A C 1
ATOM 1411 O O . ALA A 1 179 ? 5.380 -4.399 -1.068 1.00 71.69 179 ALA A O 1
ATOM 1412 N N . GLY A 1 180 ? 5.720 -6.212 0.199 1.00 69.38 180 GLY A N 1
ATOM 1413 C CA . GLY A 1 180 ? 7.177 -6.069 0.247 1.00 69.38 180 GLY A CA 1
ATOM 1414 C C . GLY A 1 180 ? 7.809 -6.828 1.409 1.00 69.38 180 GLY A C 1
ATOM 1415 O O . GLY A 1 180 ? 7.210 -7.752 1.957 1.00 69.38 180 GLY A O 1
ATOM 1416 N N . SER A 1 181 ? 9.026 -6.441 1.788 1.00 65.56 181 SER A N 1
ATOM 1417 C CA . SER A 1 181 ? 9.735 -7.034 2.925 1.00 65.56 181 SER A CA 1
ATOM 1418 C C . SER A 1 181 ? 8.970 -6.798 4.229 1.00 65.56 181 SER A C 1
ATOM 1420 O O . SER A 1 181 ? 8.928 -5.682 4.744 1.00 65.56 181 SER A O 1
ATOM 1422 N N . ILE A 1 182 ? 8.379 -7.860 4.775 1.00 64.12 182 ILE A N 1
ATOM 1423 C CA . ILE A 1 182 ? 7.752 -7.854 6.098 1.00 64.12 182 ILE A CA 1
ATOM 1424 C C . ILE A 1 182 ? 8.863 -8.068 7.132 1.00 64.12 182 ILE A C 1
ATOM 1426 O O . ILE A 1 182 ? 9.659 -9.003 7.012 1.00 64.12 182 ILE A O 1
ATOM 1430 N N . SER A 1 183 ? 8.951 -7.198 8.143 1.00 57.53 183 SER A N 1
ATOM 1431 C CA . SER A 1 183 ? 9.864 -7.420 9.272 1.00 57.53 183 SER A CA 1
ATOM 1432 C C . SER A 1 183 ? 9.562 -8.773 9.922 1.00 57.53 183 SER A C 1
ATOM 1434 O O . SER A 1 183 ? 8.400 -9.084 10.172 1.00 57.53 183 SER A O 1
ATOM 1436 N N . LYS A 1 184 ? 10.605 -9.547 10.257 1.00 49.84 184 LYS A N 1
ATOM 1437 C CA . LYS A 1 184 ? 10.504 -10.877 10.899 1.00 49.84 184 LYS A CA 1
ATOM 1438 C C . LYS A 1 184 ? 9.690 -10.895 12.205 1.00 49.84 184 LYS A C 1
ATOM 1440 O O . LYS A 1 184 ? 9.392 -11.971 12.707 1.00 49.84 184 LYS A O 1
ATOM 1445 N N . VAL A 1 185 ? 9.382 -9.727 12.765 1.00 46.09 185 VAL A N 1
ATOM 1446 C CA . VAL A 1 185 ? 8.754 -9.552 14.081 1.00 46.09 185 VAL A CA 1
ATOM 1447 C C . VAL A 1 185 ? 7.226 -9.416 13.999 1.00 46.09 185 VAL A C 1
ATOM 1449 O O . VAL A 1 185 ? 6.555 -9.594 15.007 1.00 46.09 185 VAL A O 1
ATOM 1452 N N . MET A 1 186 ? 6.642 -9.133 12.829 1.00 52.84 186 MET A N 1
ATOM 1453 C CA . MET A 1 186 ? 5.206 -8.833 12.748 1.00 52.84 186 MET A CA 1
ATOM 1454 C C . MET A 1 186 ? 4.377 -10.077 12.421 1.00 52.84 186 MET A C 1
ATOM 1456 O O . MET A 1 186 ? 4.469 -10.629 11.327 1.00 52.84 186 MET A O 1
ATOM 1460 N N . ALA A 1 187 ? 3.539 -10.492 13.377 1.00 53.53 187 ALA A N 1
ATOM 1461 C CA . ALA A 1 187 ? 2.611 -11.619 13.242 1.00 53.53 187 ALA A CA 1
ATOM 1462 C C . ALA A 1 187 ? 1.527 -11.385 12.169 1.00 53.53 187 ALA A C 1
ATOM 1464 O O . ALA A 1 187 ? 0.970 -12.340 11.629 1.00 53.53 187 ALA A O 1
ATOM 1465 N N . CYS A 1 188 ? 1.252 -10.119 11.838 1.00 69.94 188 CYS A N 1
ATOM 1466 C CA . CYS A 1 188 ? 0.306 -9.698 10.813 1.00 69.94 188 CYS A CA 1
ATOM 1467 C C . CYS A 1 188 ? 0.830 -8.437 10.110 1.00 69.94 188 CYS A C 1
ATOM 1469 O O . CYS A 1 188 ? 1.284 -7.502 10.764 1.00 69.94 188 CYS A O 1
ATOM 1471 N N . GLY A 1 189 ? 0.773 -8.409 8.776 1.00 78.44 189 GLY A N 1
ATOM 1472 C CA . GLY A 1 189 ? 1.246 -7.276 7.971 1.00 78.44 189 GLY A CA 1
ATOM 1473 C C . GLY A 1 189 ? 0.256 -6.111 7.871 1.00 78.44 189 GLY A C 1
ATOM 1474 O O . GLY A 1 189 ? 0.583 -5.088 7.279 1.00 78.44 189 GLY A O 1
ATOM 1475 N N . THR A 1 190 ? -0.956 -6.235 8.409 1.00 86.69 190 THR A N 1
ATOM 1476 C CA . THR A 1 190 ? -1.989 -5.201 8.263 1.00 86.69 190 THR A CA 1
ATOM 1477 C C . THR A 1 190 ? -1.617 -3.941 9.048 1.00 86.69 190 THR A C 1
ATOM 1479 O O . THR A 1 190 ? -1.280 -4.020 10.226 1.00 86.69 190 THR A O 1
ATOM 1482 N N . PHE A 1 191 ? -1.661 -2.778 8.392 1.00 88.56 191 PHE A N 1
ATOM 1483 C CA . PHE A 1 191 ? -1.219 -1.473 8.905 1.00 88.56 191 PHE A CA 1
ATOM 1484 C C . PHE A 1 191 ? 0.237 -1.437 9.387 1.00 88.56 191 PHE A C 1
ATOM 1486 O O . PHE A 1 191 ? 0.639 -0.580 10.169 1.00 88.56 191 PHE A O 1
ATOM 1493 N N . ALA A 1 192 ? 1.057 -2.345 8.864 1.00 88.06 192 ALA A N 1
ATOM 1494 C CA . ALA A 1 192 ? 2.438 -2.532 9.273 1.00 88.06 192 ALA A CA 1
ATOM 1495 C C . ALA A 1 192 ? 3.443 -1.642 8.514 1.00 88.06 192 ALA A C 1
ATOM 1497 O O . ALA A 1 192 ? 4.659 -1.827 8.593 1.00 88.06 192 ALA A O 1
ATOM 1498 N N . ASN A 1 193 ? 2.945 -0.683 7.733 1.00 85.75 193 ASN A N 1
ATOM 1499 C CA . ASN A 1 193 ? 3.781 0.188 6.924 1.00 85.75 193 ASN A CA 1
ATOM 1500 C C . ASN A 1 193 ? 4.493 1.234 7.798 1.00 85.75 193 ASN A C 1
ATOM 1502 O O . ASN A 1 193 ? 3.858 1.997 8.522 1.00 85.75 193 ASN A O 1
ATOM 1506 N N . ILE A 1 194 ? 5.820 1.328 7.670 1.00 86.62 194 ILE A N 1
ATOM 1507 C CA . ILE A 1 194 ? 6.650 2.288 8.418 1.00 86.62 194 ILE A CA 1
ATOM 1508 C C . ILE A 1 194 ? 6.356 3.759 8.099 1.00 86.62 194 ILE A C 1
ATOM 1510 O O . ILE A 1 194 ? 6.789 4.638 8.835 1.00 86.62 194 ILE A O 1
ATOM 1514 N N . ARG A 1 195 ? 5.634 4.033 7.008 1.00 85.56 195 ARG A N 1
ATOM 1515 C CA . ARG A 1 195 ? 5.191 5.374 6.607 1.00 85.56 195 ARG A CA 1
ATOM 1516 C C . ARG A 1 195 ? 3.745 5.676 7.003 1.00 85.56 195 ARG A C 1
ATOM 1518 O O . ARG A 1 195 ? 3.224 6.714 6.607 1.00 85.56 195 ARG A O 1
ATOM 1525 N N . LEU A 1 196 ? 3.081 4.789 7.747 1.00 88.31 196 LEU A N 1
ATOM 1526 C CA . LEU A 1 196 ? 1.720 5.035 8.212 1.00 88.31 196 LEU A CA 1
ATOM 1527 C C . LEU A 1 196 ? 1.694 6.285 9.105 1.00 88.31 196 LEU A C 1
ATOM 1529 O O . LEU A 1 196 ? 2.415 6.377 10.097 1.00 88.31 196 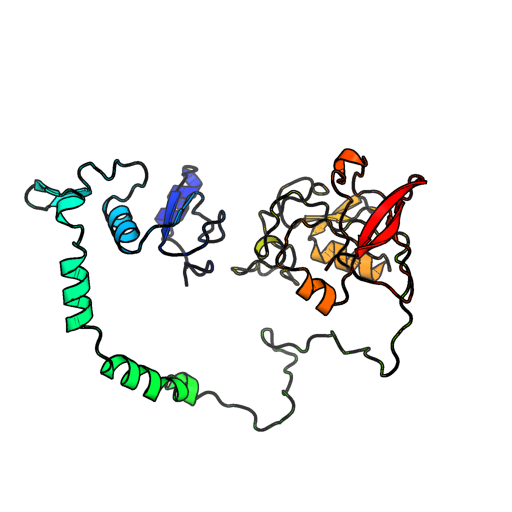LEU A O 1
ATOM 1533 N N . VAL A 1 197 ? 0.854 7.251 8.740 1.00 90.75 197 VAL A N 1
ATOM 1534 C CA . VAL A 1 197 ? 0.623 8.465 9.527 1.00 90.75 197 VAL A CA 1
ATOM 1535 C C . VAL A 1 197 ? -0.686 8.291 10.285 1.00 90.75 197 VAL A C 1
ATOM 1537 O O . VAL A 1 197 ? -1.766 8.407 9.707 1.00 90.75 197 VAL A O 1
ATOM 1540 N N . ASN A 1 198 ? -0.574 7.994 11.576 1.00 93.31 198 ASN A N 1
ATOM 1541 C CA . ASN A 1 198 ? -1.701 7.861 12.489 1.00 93.31 198 ASN A CA 1
ATOM 1542 C C . ASN A 1 198 ? -1.701 9.039 13.471 1.00 93.31 198 ASN A C 1
ATOM 1544 O O . ASN A 1 198 ? -0.756 9.191 14.243 1.00 93.31 198 ASN A O 1
ATOM 1548 N N . LYS A 1 199 ? -2.764 9.850 13.473 1.00 92.81 199 LYS A N 1
ATOM 1549 C CA . LYS A 1 199 ? -2.922 11.021 14.352 1.00 92.81 199 LYS A CA 1
ATOM 1550 C C . LYS A 1 199 ? -2.995 10.641 15.842 1.00 92.81 199 LYS A C 1
ATOM 1552 O O . LYS A 1 199 ? -2.817 11.511 16.690 1.00 92.81 199 LYS A O 1
ATOM 1557 N N . LEU A 1 200 ? -3.234 9.364 16.173 1.00 94.06 200 LEU A N 1
ATOM 1558 C CA . LEU A 1 200 ? -3.186 8.854 17.552 1.00 94.06 200 LEU A CA 1
ATOM 1559 C C . LEU A 1 200 ? -1.766 8.520 18.037 1.00 94.06 200 LEU A C 1
ATOM 1561 O O . LEU A 1 200 ? -1.555 8.435 19.246 1.00 94.06 200 LEU A O 1
ATOM 1565 N N . ALA A 1 201 ? -0.811 8.306 17.129 1.00 94.50 201 ALA A N 1
ATOM 1566 C CA . ALA A 1 201 ? 0.552 7.903 17.464 1.00 94.50 201 ALA A CA 1
ATOM 1567 C C . ALA A 1 201 ? 1.491 9.111 17.577 1.00 94.50 201 ALA A C 1
ATOM 1569 O O . ALA A 1 201 ? 1.292 10.146 16.939 1.00 94.50 201 ALA A O 1
ATOM 1570 N N . SER A 1 202 ? 2.554 8.976 18.371 1.00 92.81 202 SER A N 1
ATOM 1571 C CA . SER A 1 202 ? 3.535 10.051 18.561 1.00 92.81 202 SER A CA 1
ATOM 1572 C C . SER A 1 202 ? 4.461 10.268 17.358 1.00 92.81 202 SER A C 1
ATOM 1574 O O . SER A 1 202 ? 5.050 11.343 17.219 1.00 92.81 202 SER A O 1
ATOM 1576 N N . LYS A 1 203 ? 4.622 9.255 16.497 1.00 91.31 203 LYS A N 1
ATOM 1577 C CA . LYS A 1 203 ? 5.523 9.265 15.336 1.00 91.31 203 LYS A CA 1
ATOM 1578 C C . LYS A 1 203 ? 4.904 8.531 14.147 1.00 91.31 203 LYS A C 1
ATOM 1580 O O . LYS A 1 203 ? 4.048 7.668 14.314 1.00 91.31 203 LYS A O 1
ATOM 1585 N N . VAL A 1 204 ? 5.392 8.853 12.948 1.00 90.94 204 VAL A N 1
ATOM 1586 C CA . VAL A 1 204 ? 5.094 8.091 11.724 1.00 90.94 204 VAL A CA 1
ATOM 1587 C C . VAL A 1 204 ? 5.619 6.662 11.885 1.00 90.94 204 VAL A C 1
ATOM 1589 O O . VAL A 1 204 ? 6.773 6.472 12.276 1.00 90.94 204 VAL A O 1
ATOM 1592 N N . GLY A 1 205 ? 4.773 5.671 11.608 1.00 89.81 205 GLY A N 1
ATOM 1593 C CA . GLY A 1 205 ? 5.088 4.259 11.792 1.00 89.81 205 GLY A CA 1
ATOM 1594 C C . GLY A 1 205 ? 3.849 3.386 12.009 1.00 89.81 205 GLY A C 1
ATOM 1595 O O . GLY A 1 205 ? 2.734 3.898 12.116 1.00 89.81 205 GLY A O 1
ATOM 1596 N N . PRO A 1 206 ? 4.030 2.058 12.119 1.00 91.75 206 PRO A N 1
ATOM 1597 C CA . PRO A 1 206 ? 2.943 1.090 12.244 1.00 91.75 206 PRO A CA 1
ATOM 1598 C C . PRO A 1 206 ? 2.426 1.000 13.688 1.00 91.75 206 PRO A C 1
ATOM 1600 O O . PRO A 1 206 ? 2.283 -0.086 14.250 1.00 91.75 206 PRO A O 1
ATOM 1603 N N . LYS A 1 207 ? 2.190 2.153 14.317 1.00 94.19 207 LYS A N 1
ATOM 1604 C CA . LYS A 1 207 ? 1.843 2.281 15.732 1.00 94.19 207 LYS A CA 1
ATOM 1605 C C . LYS A 1 207 ? 0.470 2.920 15.917 1.00 94.19 207 LYS A C 1
ATOM 1607 O O . LYS A 1 207 ? -0.002 3.702 15.088 1.00 94.19 207 LYS A O 1
ATOM 1612 N N . THR A 1 208 ? -0.163 2.610 17.040 1.00 96.38 208 THR A N 1
ATOM 1613 C CA . THR A 1 208 ? -1.365 3.296 17.513 1.00 96.38 208 THR A CA 1
ATOM 1614 C C . THR A 1 208 ? -1.399 3.378 19.033 1.00 96.38 208 THR A C 1
ATOM 1616 O O . THR A 1 208 ? -0.645 2.691 19.722 1.00 96.38 208 THR A O 1
ATOM 1619 N N . LEU A 1 209 ? -2.269 4.236 19.556 1.00 97.12 209 LEU A N 1
ATOM 1620 C CA . LEU A 1 209 ? -2.510 4.381 20.981 1.00 97.12 209 LEU A CA 1
ATOM 1621 C C . LEU A 1 209 ? -3.634 3.435 21.403 1.00 97.12 209 LEU A C 1
ATOM 1623 O O . LEU A 1 209 ? -4.770 3.590 20.966 1.00 97.12 209 LEU A O 1
ATOM 1627 N N . HIS A 1 210 ? -3.342 2.506 22.308 1.00 97.69 210 HIS A N 1
ATOM 1628 C CA . HIS A 1 210 ? -4.382 1.786 23.028 1.00 97.69 210 HIS A CA 1
ATOM 1629 C C . HIS A 1 210 ? -5.023 2.734 24.049 1.00 97.69 210 HIS A C 1
ATOM 1631 O O . HIS A 1 210 ? -4.437 3.023 25.097 1.00 97.69 210 HIS A O 1
ATOM 1637 N N . ILE A 1 211 ? -6.203 3.260 23.715 1.00 96.44 211 ILE A N 1
ATOM 1638 C CA . ILE A 1 211 ? -6.857 4.358 24.442 1.00 96.44 211 ILE A CA 1
ATOM 1639 C C . ILE A 1 211 ? -7.078 4.025 25.929 1.00 96.44 211 ILE A C 1
ATOM 1641 O O . ILE A 1 211 ? -6.664 4.844 26.753 1.00 96.44 211 ILE A O 1
ATOM 1645 N N . PRO A 1 212 ? -7.628 2.851 26.317 1.00 96.12 212 PRO A N 1
ATOM 1646 C CA . PRO A 1 212 ? -7.865 2.536 27.728 1.00 96.12 212 PRO A CA 1
ATOM 1647 C C . PRO A 1 212 ? -6.601 2.537 28.594 1.00 96.12 212 PRO A C 1
ATOM 1649 O O . PRO A 1 212 ? -6.637 2.982 29.739 1.00 96.12 212 PRO A O 1
ATOM 1652 N N . SER A 1 213 ? -5.471 2.051 28.064 1.00 96.38 213 SER A N 1
ATOM 1653 C CA . SER A 1 213 ? -4.220 1.954 28.832 1.00 96.38 213 SER A CA 1
ATOM 1654 C C . SER A 1 213 ? -3.263 3.126 28.621 1.00 96.38 213 SER A C 1
ATOM 1656 O O . SER A 1 213 ? -2.261 3.216 29.326 1.00 96.38 213 SER A O 1
ATOM 1658 N N . GLY A 1 214 ? -3.506 3.977 27.621 1.00 96.12 214 GLY A N 1
ATOM 1659 C CA . GLY A 1 214 ? -2.600 5.055 27.219 1.00 96.12 214 GLY A CA 1
ATOM 1660 C C . GLY A 1 214 ? -1.259 4.578 26.645 1.00 96.12 214 GLY A C 1
ATOM 1661 O O . GLY A 1 214 ? -0.311 5.358 26.590 1.00 96.12 214 GLY A O 1
ATOM 1662 N N . GLN A 1 215 ? -1.153 3.308 26.241 1.00 96.81 215 GLN A N 1
ATOM 1663 C CA . GLN A 1 215 ? 0.097 2.716 25.755 1.00 96.81 215 GLN A CA 1
ATOM 1664 C C . GLN A 1 215 ? 0.158 2.754 24.227 1.00 96.81 215 GLN A C 1
ATOM 1666 O O . GLN A 1 215 ? -0.791 2.345 23.563 1.00 96.81 215 GLN A O 1
ATOM 1671 N N . GLU A 1 216 ? 1.285 3.194 23.667 1.00 96.50 216 GLU A N 1
ATOM 1672 C CA . GLU A 1 216 ? 1.539 3.090 22.227 1.00 96.50 216 GLU A CA 1
ATOM 1673 C C . GLU A 1 216 ? 2.038 1.675 21.883 1.00 96.50 216 GLU A C 1
ATOM 1675 O O . GLU A 1 216 ? 3.003 1.183 22.475 1.00 96.50 216 GLU A O 1
ATOM 1680 N N . LEU A 1 217 ? 1.361 1.010 20.949 1.00 95.00 217 LEU A N 1
ATOM 1681 C CA . LEU A 1 217 ? 1.580 -0.385 20.554 1.00 95.00 217 LEU A CA 1
ATOM 1682 C C . LEU A 1 217 ? 1.673 -0.501 19.029 1.00 95.00 217 LEU A C 1
ATOM 1684 O O . LEU A 1 217 ? 1.254 0.408 18.311 1.00 95.00 217 LEU A O 1
ATOM 1688 N N . ASP A 1 218 ? 2.206 -1.619 18.526 1.00 93.12 218 ASP A N 1
ATOM 1689 C CA . ASP A 1 218 ? 1.993 -1.973 17.117 1.00 93.12 218 ASP A CA 1
ATOM 1690 C C . ASP A 1 218 ? 0.495 -2.158 16.854 1.00 93.12 218 ASP A C 1
ATOM 1692 O O . ASP A 1 218 ? -0.246 -2.614 17.727 1.00 93.12 218 ASP A O 1
ATOM 1696 N N . VAL A 1 219 ? 0.032 -1.782 15.658 1.00 93.69 219 VAL A N 1
ATOM 1697 C CA . VAL A 1 219 ? -1.410 -1.774 15.345 1.00 93.69 219 VAL A CA 1
ATOM 1698 C C . VAL A 1 219 ? -2.047 -3.148 15.561 1.00 93.69 219 VAL A C 1
ATOM 1700 O O . VAL A 1 219 ? -3.151 -3.230 16.096 1.00 93.69 219 VAL A O 1
ATOM 1703 N N . TYR A 1 220 ? -1.346 -4.224 15.191 1.00 91.62 220 TYR A N 1
ATOM 1704 C CA . TYR A 1 220 ? -1.822 -5.588 15.419 1.00 91.62 220 TYR A CA 1
ATOM 1705 C C . TYR A 1 220 ? -1.980 -5.903 16.911 1.00 91.62 220 TYR A C 1
ATOM 1707 O O . TYR A 1 220 ? -3.029 -6.395 17.314 1.00 91.62 220 TYR A O 1
ATOM 1715 N N . ASP A 1 221 ? -0.985 -5.570 17.732 1.00 93.38 221 ASP A N 1
ATOM 1716 C CA . ASP A 1 221 ? -1.022 -5.843 19.172 1.00 93.38 221 ASP A CA 1
ATOM 1717 C C . ASP A 1 221 ? -2.141 -5.052 19.860 1.00 93.38 221 ASP A C 1
ATOM 1719 O O . ASP A 1 221 ? -2.847 -5.583 20.715 1.00 93.38 221 ASP A O 1
ATOM 1723 N N . ALA A 1 222 ? -2.357 -3.797 19.449 1.00 95.31 222 ALA A N 1
ATOM 1724 C CA . ALA A 1 222 ? -3.485 -2.999 19.918 1.00 95.31 222 ALA A CA 1
ATOM 1725 C C . ALA A 1 222 ? -4.832 -3.619 19.517 1.00 95.31 222 ALA A C 1
ATOM 1727 O O . ALA A 1 222 ? -5.731 -3.710 20.348 1.00 95.31 222 ALA A O 1
ATOM 1728 N N . ALA A 1 223 ? -4.974 -4.069 18.265 1.00 94.06 223 ALA A N 1
ATOM 1729 C CA . ALA A 1 223 ? -6.197 -4.706 17.780 1.00 94.06 223 ALA A CA 1
ATOM 1730 C C . ALA A 1 223 ? -6.493 -6.023 18.513 1.00 94.06 223 ALA A C 1
ATOM 1732 O O . ALA A 1 223 ? -7.636 -6.264 18.895 1.00 94.06 223 ALA A O 1
ATOM 1733 N N . MET A 1 224 ? -5.467 -6.846 18.753 1.00 93.44 224 MET A N 1
ATOM 1734 C CA . MET A 1 224 ? -5.599 -8.081 19.529 1.00 93.44 224 MET A CA 1
ATOM 1735 C C . MET A 1 224 ? -6.009 -7.794 20.968 1.00 93.44 224 MET A C 1
ATOM 1737 O O . MET A 1 224 ? -6.909 -8.448 21.482 1.00 93.44 224 MET A O 1
ATOM 1741 N N . ARG A 1 225 ? -5.418 -6.772 21.592 1.00 95.81 225 ARG A N 1
ATOM 1742 C CA . ARG A 1 225 ? -5.790 -6.357 22.942 1.00 95.81 225 ARG A CA 1
ATOM 1743 C C . ARG A 1 225 ? -7.240 -5.879 23.025 1.00 95.81 225 ARG A C 1
ATOM 1745 O O . ARG A 1 225 ? -7.963 -6.325 23.906 1.00 95.81 225 ARG A O 1
ATOM 1752 N N . TYR A 1 226 ? -7.694 -5.048 22.085 1.00 96.44 226 TYR A N 1
ATOM 1753 C CA . TYR A 1 226 ? -9.105 -4.654 22.018 1.00 96.44 226 TYR A CA 1
ATOM 1754 C C . TYR A 1 226 ? -10.034 -5.860 21.833 1.00 96.44 226 TYR A C 1
ATOM 1756 O O . TYR A 1 226 ? -11.077 -5.930 22.481 1.00 96.44 226 TYR A O 1
ATOM 1764 N N . ALA A 1 227 ? -9.648 -6.828 20.995 1.00 92.38 227 ALA A N 1
ATOM 1765 C CA . ALA A 1 227 ? -10.415 -8.054 20.800 1.00 92.38 227 ALA A CA 1
ATOM 1766 C C . ALA A 1 227 ? -10.489 -8.909 22.080 1.00 92.38 227 ALA A C 1
ATOM 1768 O O . ALA A 1 227 ? -11.565 -9.394 22.420 1.00 92.38 227 ALA A O 1
ATOM 1769 N N . GLU A 1 228 ? -9.380 -9.056 22.812 1.00 94.69 228 GLU A N 1
ATOM 1770 C CA . GLU A 1 228 ? -9.328 -9.751 24.109 1.00 94.69 228 GLU A CA 1
ATOM 1771 C C . GLU A 1 228 ? -10.163 -9.042 25.187 1.00 94.69 228 GLU A C 1
ATOM 1773 O O . GLU A 1 228 ? -10.812 -9.698 26.001 1.00 94.69 228 GLU A O 1
ATOM 1778 N N . GLU A 1 229 ? -10.183 -7.708 25.173 1.00 95.06 229 GLU A N 1
ATOM 1779 C CA . GLU A 1 229 ? -10.981 -6.871 26.077 1.00 95.06 229 GLU A CA 1
ATOM 1780 C C . GLU A 1 229 ? -12.472 -6.802 25.667 1.00 95.06 229 GLU A C 1
ATOM 1782 O O . GLU A 1 229 ? -13.298 -6.285 26.419 1.00 95.06 229 GLU A O 1
ATOM 1787 N N . GLY A 1 230 ? -12.846 -7.354 24.504 1.00 92.75 230 GLY A N 1
ATOM 1788 C CA . GLY A 1 230 ? -14.225 -7.365 24.004 1.00 92.75 230 GLY A CA 1
ATOM 1789 C C . GLY A 1 230 ? -14.708 -6.006 23.489 1.00 92.75 230 GLY A C 1
ATOM 1790 O O . GLY A 1 230 ? -15.909 -5.734 23.474 1.00 92.75 230 GLY A O 1
ATOM 1791 N N . HIS A 1 231 ? -13.783 -5.140 23.080 1.00 92.69 231 HIS A N 1
ATOM 1792 C CA . HIS A 1 231 ? -14.073 -3.796 22.604 1.00 92.69 231 HIS A CA 1
ATOM 1793 C C . HIS A 1 231 ? -14.118 -3.744 21.069 1.00 92.69 231 HIS A C 1
ATOM 1795 O O . HIS A 1 231 ? -13.118 -4.057 20.415 1.00 92.69 231 HIS A O 1
ATOM 1801 N N . PRO A 1 232 ? -15.241 -3.316 20.458 1.00 92.00 232 PRO A N 1
ATOM 1802 C CA . PRO A 1 232 ? -15.286 -3.091 19.022 1.00 92.00 232 PRO A CA 1
ATOM 1803 C C . PRO A 1 232 ? -14.386 -1.914 18.640 1.00 92.00 232 PRO A C 1
ATOM 1805 O O . PRO A 1 232 ? -14.167 -0.986 19.423 1.00 92.00 232 PRO A O 1
ATOM 1808 N N . VAL A 1 233 ? -13.883 -1.941 17.408 1.00 91.81 233 VAL A N 1
ATOM 1809 C CA . VAL A 1 233 ? -13.000 -0.894 16.895 1.00 91.81 233 VAL A CA 1
ATOM 1810 C C . VAL A 1 233 ? -13.498 -0.317 15.579 1.00 91.81 233 VAL A C 1
ATOM 1812 O O . VAL A 1 233 ? -14.080 -1.020 14.754 1.00 91.81 233 VAL A O 1
ATOM 1815 N N . ILE A 1 234 ? -13.222 0.965 15.369 1.00 92.38 234 ILE A N 1
ATOM 1816 C CA . ILE A 1 234 ? -13.424 1.668 14.101 1.00 92.38 234 ILE A CA 1
ATOM 1817 C C . ILE A 1 234 ? -12.104 2.270 13.612 1.00 92.38 234 ILE A C 1
ATOM 1819 O O . ILE A 1 234 ? -11.172 2.487 14.387 1.00 92.38 234 ILE A O 1
ATOM 1823 N N . ALA A 1 235 ? -12.013 2.544 12.315 1.00 86.94 235 ALA A N 1
ATOM 1824 C CA . ALA A 1 235 ? -10.863 3.207 11.716 1.00 86.94 235 ALA A CA 1
ATOM 1825 C C . ALA A 1 235 ? -11.329 4.225 10.674 1.00 86.94 235 ALA A C 1
ATOM 1827 O O . ALA A 1 235 ? -12.243 3.950 9.897 1.00 86.94 235 ALA A O 1
ATOM 1828 N N . GLU A 1 236 ? -10.679 5.386 10.643 1.00 82.75 236 GLU A N 1
ATOM 1829 C CA . GLU A 1 236 ? -10.899 6.388 9.600 1.00 82.75 236 GLU A CA 1
ATOM 1830 C C . GLU A 1 236 ? -10.053 6.048 8.361 1.00 82.75 236 GLU A C 1
ATOM 1832 O O . GLU A 1 236 ? -8.864 5.745 8.477 1.00 82.75 236 GLU A O 1
ATOM 1837 N N . SER A 1 237 ? -10.653 6.062 7.165 1.00 71.69 237 SER A N 1
ATOM 1838 C CA . SER A 1 237 ? -9.946 5.796 5.904 1.00 71.69 237 SER A CA 1
ATOM 1839 C C . SER A 1 237 ? -10.581 6.534 4.725 1.00 71.69 237 SER A C 1
ATOM 1841 O O . SER A 1 237 ? -11.800 6.668 4.644 1.00 71.69 237 SER A O 1
ATOM 1843 N N . PHE A 1 238 ? -9.744 6.978 3.783 1.00 62.09 238 PHE A N 1
ATOM 1844 C CA . PHE A 1 238 ? -10.122 7.879 2.685 1.00 62.09 238 PHE A CA 1
ATOM 1845 C C . PHE A 1 238 ? -10.074 7.232 1.288 1.00 62.09 238 PHE A C 1
ATOM 1847 O O . PHE A 1 238 ? -10.149 7.931 0.277 1.00 62.09 238 PHE A O 1
ATOM 1854 N N . GLU A 1 239 ? -9.947 5.905 1.184 1.00 62.81 239 GLU A N 1
ATOM 1855 C CA . GLU A 1 239 ? -9.687 5.243 -0.104 1.00 62.81 239 GLU A CA 1
ATOM 1856 C C . GLU A 1 239 ? -10.959 4.697 -0.784 1.00 62.81 239 GLU A C 1
ATOM 1858 O O . GLU A 1 239 ? -11.852 4.115 -0.162 1.00 62.81 239 GLU A O 1
ATOM 1863 N N . ARG A 1 240 ? -11.053 4.909 -2.104 1.00 55.53 240 ARG A N 1
ATOM 1864 C CA . ARG A 1 240 ? -12.248 4.629 -2.919 1.00 55.53 240 ARG A CA 1
ATOM 1865 C C . ARG A 1 240 ? -12.311 3.170 -3.378 1.00 55.53 240 ARG A C 1
ATOM 1867 O O . ARG A 1 240 ? -13.403 2.675 -3.642 1.00 55.53 240 ARG A O 1
ATOM 1874 N N . ILE A 1 241 ? -11.162 2.496 -3.486 1.00 54.81 241 ILE A N 1
ATOM 1875 C CA . ILE A 1 241 ? -10.980 1.219 -4.200 1.00 54.81 241 ILE A CA 1
ATOM 1876 C C . ILE A 1 241 ? -11.199 -0.008 -3.283 1.00 54.81 241 ILE A C 1
ATOM 1878 O O . ILE A 1 241 ? -11.102 -1.152 -3.725 1.00 54.81 241 ILE A O 1
ATOM 1882 N N . HIS A 1 242 ? -11.567 0.181 -2.010 1.00 69.31 242 HIS A N 1
ATO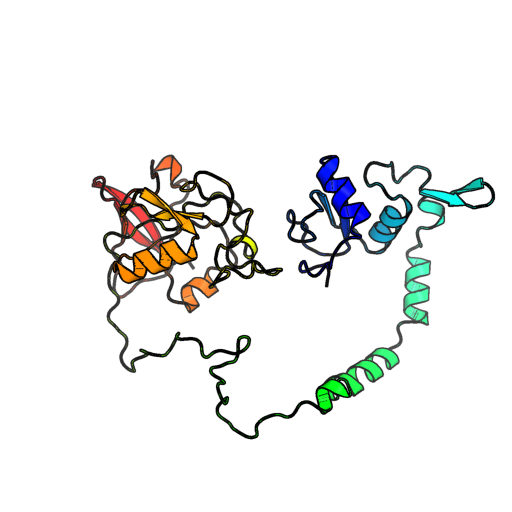M 1883 C CA . HIS A 1 242 ? -11.720 -0.925 -1.042 1.00 69.31 242 HIS A CA 1
ATOM 1884 C C . HIS A 1 242 ? -13.130 -1.224 -0.564 1.00 69.31 242 HIS A C 1
ATOM 1886 O O . HIS A 1 242 ? -13.327 -2.214 0.135 1.00 69.31 242 HIS A O 1
ATOM 1892 N N . ARG A 1 243 ? -14.126 -0.438 -0.963 1.00 75.94 243 ARG A N 1
ATOM 1893 C CA . ARG A 1 243 ? -15.474 -0.540 -0.387 1.00 75.94 243 ARG A CA 1
ATOM 1894 C C . ARG A 1 243 ? -16.132 -1.901 -0.586 1.00 75.94 243 ARG A C 1
ATOM 1896 O O . ARG A 1 243 ? -16.592 -2.490 0.386 1.00 75.94 243 ARG A O 1
ATOM 1903 N N . SER A 1 244 ? -16.087 -2.448 -1.800 1.00 78.81 244 SER A N 1
ATOM 1904 C CA . SER A 1 244 ? -16.612 -3.792 -2.075 1.00 78.81 244 SER A CA 1
ATOM 1905 C C . SER A 1 244 ? -15.905 -4.879 -1.262 1.00 78.81 244 SER A C 1
ATOM 1907 O O . SER A 1 244 ? -16.550 -5.832 -0.836 1.00 78.81 244 SER A O 1
ATOM 1909 N N . ASN A 1 245 ? -14.601 -4.725 -1.005 1.00 81.88 245 ASN A N 1
ATOM 1910 C CA . ASN A 1 245 ? -13.843 -5.677 -0.193 1.00 81.88 245 ASN A CA 1
ATOM 1911 C C . ASN A 1 245 ? -14.232 -5.576 1.285 1.00 81.88 245 ASN A C 1
ATOM 1913 O O . ASN A 1 245 ? -14.392 -6.603 1.929 1.00 81.88 245 ASN A O 1
ATOM 1917 N N . LEU A 1 246 ? -14.417 -4.361 1.812 1.00 83.69 246 LEU A N 1
ATOM 1918 C CA . LEU A 1 246 ? -14.875 -4.155 3.188 1.00 83.69 246 LEU A CA 1
ATOM 1919 C C . LEU A 1 246 ? -16.244 -4.806 3.407 1.00 83.69 246 LEU A C 1
ATOM 1921 O O . LEU A 1 246 ? -16.385 -5.621 4.314 1.00 83.69 246 LEU A O 1
ATOM 1925 N N . ILE A 1 247 ? -17.203 -4.539 2.514 1.00 84.00 247 ILE A N 1
ATOM 1926 C CA . ILE A 1 247 ? -18.543 -5.143 2.564 1.00 84.00 247 ILE A CA 1
ATOM 1927 C C . ILE A 1 247 ? -18.453 -6.671 2.456 1.00 84.00 247 ILE A C 1
ATOM 1929 O O . ILE A 1 247 ? -19.074 -7.378 3.245 1.00 84.00 247 ILE A O 1
ATOM 1933 N N . GLY A 1 248 ? -17.642 -7.191 1.527 1.00 83.06 248 GLY A N 1
ATOM 1934 C CA . GLY A 1 248 ? -17.426 -8.632 1.365 1.00 83.06 248 GLY A CA 1
ATOM 1935 C C . GLY A 1 248 ? -16.798 -9.316 2.585 1.00 83.06 248 GLY A C 1
ATOM 1936 O O . GLY A 1 248 ? -16.982 -10.515 2.764 1.00 83.06 248 GLY A O 1
ATOM 1937 N N . MET A 1 249 ? -16.099 -8.559 3.435 1.00 86.00 249 MET A N 1
ATOM 1938 C CA . MET A 1 249 ? -15.527 -9.023 4.704 1.00 86.00 249 MET A CA 1
ATOM 1939 C C . MET A 1 249 ? -16.428 -8.734 5.918 1.00 86.00 249 MET A C 1
ATOM 1941 O O . MET A 1 249 ? -16.006 -8.968 7.048 1.00 86.00 249 MET A O 1
ATOM 1945 N N . GLY A 1 250 ? -17.646 -8.216 5.714 1.00 84.25 250 GLY A N 1
ATOM 1946 C CA . GLY A 1 250 ? -18.581 -7.879 6.795 1.00 84.25 250 GLY A CA 1
ATOM 1947 C C . GLY A 1 250 ? -18.249 -6.587 7.552 1.00 84.25 250 GLY A C 1
ATOM 1948 O O . GLY A 1 250 ? -18.793 -6.349 8.626 1.00 84.25 250 GLY A O 1
ATOM 1949 N N . ILE A 1 251 ? -17.367 -5.741 7.014 1.00 88.00 251 ILE A N 1
ATOM 1950 C CA . ILE A 1 251 ? -17.007 -4.439 7.591 1.00 88.00 251 ILE A CA 1
ATOM 1951 C C . ILE A 1 251 ? -17.939 -3.372 7.010 1.00 88.00 251 ILE A C 1
ATOM 1953 O O . ILE A 1 251 ? -18.094 -3.291 5.793 1.00 88.00 251 ILE A O 1
ATOM 1957 N N . ILE A 1 252 ? -18.534 -2.529 7.862 1.00 89.00 252 ILE A N 1
ATOM 1958 C CA . ILE A 1 252 ? -19.490 -1.488 7.451 1.00 89.00 252 ILE A CA 1
ATOM 1959 C C . ILE A 1 252 ? -18.739 -0.212 7.015 1.00 89.00 252 ILE A C 1
ATOM 1961 O O . ILE A 1 252 ? -18.210 0.496 7.875 1.00 89.00 252 ILE A O 1
ATOM 1965 N N . PRO A 1 253 ? -18.689 0.136 5.712 1.00 90.00 253 PRO A N 1
ATOM 1966 C CA . PRO A 1 253 ? -18.162 1.421 5.260 1.00 90.00 253 PRO A CA 1
ATOM 1967 C C . PRO A 1 253 ? -19.129 2.569 5.579 1.00 90.00 253 PRO A C 1
ATOM 1969 O O . PRO A 1 253 ? -20.247 2.637 5.062 1.00 90.00 253 PRO A O 1
ATOM 1972 N N . LEU A 1 254 ? -18.668 3.506 6.403 1.00 91.38 254 LEU A N 1
ATOM 1973 C CA . LEU A 1 254 ? -19.413 4.703 6.785 1.00 91.38 254 LEU A CA 1
ATOM 1974 C C . LEU A 1 254 ? -18.725 5.945 6.227 1.00 91.38 254 LEU A C 1
ATOM 1976 O O . LEU A 1 254 ? -17.499 6.040 6.228 1.00 91.38 254 LEU A O 1
ATOM 1980 N N . GLN A 1 255 ? -19.522 6.898 5.756 1.00 91.38 255 GLN A N 1
ATOM 1981 C CA . GLN A 1 255 ? -19.036 8.163 5.221 1.00 91.38 255 GLN A CA 1
ATOM 1982 C C . GLN A 1 255 ? -19.641 9.334 5.997 1.00 91.38 255 GLN A C 1
ATOM 1984 O O . GLN A 1 255 ? -20.856 9.382 6.192 1.00 91.38 255 GLN A O 1
ATOM 1989 N N . PHE A 1 256 ? -18.810 10.299 6.402 1.00 92.00 256 PHE A N 1
ATOM 1990 C CA . PHE A 1 256 ? -19.295 11.598 6.880 1.00 92.00 256 PHE A CA 1
ATOM 1991 C C . PHE A 1 256 ? -20.181 12.274 5.823 1.00 92.00 256 PHE A C 1
ATOM 1993 O O . PHE A 1 256 ? -20.055 12.004 4.623 1.00 92.00 256 PHE A O 1
ATOM 2000 N N . ARG A 1 257 ? -21.081 13.166 6.250 1.00 91.25 257 ARG A N 1
ATOM 2001 C CA . ARG A 1 257 ? -21.886 13.945 5.302 1.00 91.25 257 ARG A CA 1
ATOM 2002 C C . ARG A 1 257 ? -21.022 14.871 4.457 1.00 91.25 257 ARG A C 1
ATOM 2004 O O . ARG A 1 257 ? -19.885 15.195 4.798 1.00 91.25 257 ARG A O 1
ATOM 2011 N N . GLU A 1 258 ? -21.575 15.303 3.329 1.00 88.88 258 GLU A N 1
ATOM 2012 C CA . GLU A 1 258 ? -20.899 16.258 2.460 1.00 88.88 258 GLU A CA 1
ATOM 2013 C C . GLU A 1 258 ? -20.522 17.521 3.247 1.00 88.88 258 GLU A C 1
ATOM 2015 O O . GLU A 1 258 ? -21.362 18.171 3.865 1.00 88.88 258 GLU A O 1
ATOM 2020 N N . GLY A 1 259 ? -19.230 17.848 3.244 1.00 88.50 259 GLY A N 1
ATOM 2021 C CA . GLY A 1 259 ? -18.702 18.989 3.983 1.00 88.50 259 GLY A CA 1
ATOM 2022 C C . GLY A 1 259 ? -18.403 18.730 5.463 1.00 88.50 259 GLY A C 1
ATOM 2023 O O . GLY A 1 259 ? -17.857 19.637 6.091 1.00 88.50 259 GLY A O 1
ATOM 2024 N N . GLU A 1 260 ? -18.664 17.540 6.003 1.00 91.06 260 GLU A N 1
ATOM 2025 C CA . GLU A 1 260 ? -18.261 17.120 7.352 1.00 91.06 260 GLU A CA 1
ATOM 2026 C C . GLU A 1 260 ? -16.989 16.261 7.321 1.00 91.06 260 GLU A C 1
ATOM 2028 O O . GLU A 1 260 ? -16.678 15.598 6.332 1.00 91.06 260 GLU A O 1
ATOM 2033 N N . ASN A 1 261 ? -16.229 16.301 8.414 1.00 90.31 261 ASN A N 1
ATOM 2034 C CA . ASN A 1 261 ? -15.082 15.434 8.679 1.00 90.31 261 ASN A CA 1
ATOM 2035 C C . ASN A 1 261 ? -14.772 15.441 10.187 1.00 90.31 261 ASN A C 1
ATOM 2037 O O . ASN A 1 261 ? -15.356 16.234 10.934 1.00 90.31 261 ASN A O 1
ATOM 2041 N N . ALA A 1 262 ? -13.837 14.592 10.625 1.00 91.00 262 ALA A N 1
ATOM 2042 C CA . ALA A 1 262 ? -13.446 14.494 12.031 1.00 91.00 262 ALA A CA 1
ATOM 2043 C C . ALA A 1 262 ? -13.038 15.853 12.634 1.00 91.00 262 ALA A C 1
ATOM 2045 O O . ALA A 1 262 ? -13.474 16.203 13.727 1.00 91.00 262 ALA A O 1
ATOM 2046 N N . GLU A 1 263 ? -12.277 16.664 11.892 1.00 90.31 263 GLU A N 1
ATOM 2047 C CA . GLU A 1 263 ? -11.781 17.969 12.354 1.00 90.31 263 GLU A CA 1
ATOM 2048 C C . GLU A 1 263 ? -12.905 18.992 12.564 1.00 90.31 263 GLU A C 1
ATOM 2050 O O . GLU A 1 263 ? -12.954 19.656 13.598 1.00 90.31 263 GLU A O 1
ATOM 2055 N N . LYS A 1 264 ? -13.849 19.094 11.622 1.00 92.44 264 LYS A N 1
ATOM 2056 C CA . LYS A 1 264 ? -15.009 19.995 11.718 1.00 92.44 264 LYS A CA 1
ATOM 2057 C C . LYS A 1 264 ? -15.973 19.585 12.822 1.00 92.44 264 LYS A C 1
ATOM 2059 O O . LYS A 1 264 ? -16.603 20.449 13.425 1.00 92.44 264 LYS A O 1
ATOM 2064 N N . LEU A 1 265 ? -16.083 18.284 13.071 1.00 93.56 265 LEU A N 1
ATOM 2065 C CA . LEU A 1 265 ? -16.887 17.737 14.157 1.00 93.56 265 LEU A CA 1
ATOM 2066 C C . LEU A 1 265 ? -16.153 17.776 15.507 1.00 93.56 265 LEU A C 1
ATOM 2068 O O . LEU A 1 265 ? -16.776 17.480 16.521 1.00 93.56 265 LEU A O 1
ATOM 2072 N N . GLY A 1 266 ? -14.872 18.166 15.546 1.00 93.94 266 GLY A N 1
ATOM 2073 C CA . GLY A 1 266 ? -14.079 18.236 16.775 1.00 93.94 266 GLY A CA 1
ATOM 2074 C C . GLY A 1 266 ? -13.726 16.869 17.370 1.00 93.94 266 GLY A C 1
ATOM 2075 O O . GLY A 1 266 ? -13.443 16.786 18.562 1.00 93.94 266 GLY A O 1
ATOM 2076 N N . LEU A 1 267 ? -13.749 15.807 16.562 1.00 93.94 267 LEU A N 1
ATOM 2077 C CA . LEU A 1 267 ? -13.480 14.437 16.993 1.00 93.94 267 LEU A CA 1
ATOM 2078 C C . LEU A 1 267 ? -11.970 14.216 17.110 1.00 93.94 267 LEU A C 1
ATOM 2080 O O . LEU A 1 267 ? -11.232 14.329 16.128 1.00 93.94 267 LEU A O 1
ATOM 2084 N N . SER A 1 268 ? -11.499 13.875 18.308 1.00 93.00 268 SER A N 1
ATOM 2085 C CA . SER A 1 268 ? -10.084 13.562 18.540 1.00 93.00 268 SER A CA 1
ATOM 2086 C C . SER A 1 268 ? -9.729 12.117 18.173 1.00 93.00 268 SER A C 1
ATOM 2088 O O . SER A 1 268 ? -8.563 11.799 17.927 1.00 93.00 268 SER A O 1
ATOM 2090 N N . GLY A 1 269 ? -10.731 11.237 18.142 1.00 93.00 269 GLY A N 1
ATOM 2091 C CA . GLY A 1 269 ? -10.579 9.793 18.023 1.00 93.00 269 GLY A CA 1
ATOM 2092 C C . GLY A 1 269 ? -10.250 9.108 19.352 1.00 93.00 269 GLY A C 1
ATOM 2093 O O . GLY A 1 269 ? -9.967 7.919 19.363 1.00 93.00 269 GLY A O 1
ATOM 2094 N N . LYS A 1 270 ? -10.262 9.832 20.477 1.00 95.06 270 LYS A N 1
ATOM 2095 C CA . LYS A 1 270 ? -10.090 9.253 21.825 1.00 95.06 270 LYS A CA 1
ATOM 2096 C C . LYS A 1 270 ? -11.421 8.964 22.517 1.00 95.06 270 LYS A C 1
ATOM 2098 O O . LYS A 1 270 ? -11.438 8.404 23.610 1.00 95.06 270 LYS A O 1
ATOM 2103 N N . GLU A 1 271 ? -12.516 9.393 21.908 1.00 95.88 271 GLU A N 1
ATOM 2104 C CA . GLU A 1 271 ? -13.873 9.148 22.361 1.00 95.88 271 GLU A CA 1
ATOM 2105 C C . GLU A 1 271 ? -14.309 7.709 22.045 1.00 95.88 271 GLU A C 1
ATOM 2107 O O . GLU A 1 271 ? -13.655 6.992 21.284 1.00 95.88 271 GLU A O 1
ATOM 2112 N N . GLN A 1 272 ? -15.437 7.297 22.623 1.00 96.75 272 GLN A N 1
ATOM 2113 C CA . GLN A 1 272 ? -16.114 6.059 22.243 1.00 96.75 272 GLN A CA 1
ATOM 2114 C C . GLN A 1 272 ? -17.283 6.378 21.315 1.00 96.75 272 GLN A C 1
ATOM 2116 O O . GLN A 1 272 ? -17.965 7.392 21.498 1.00 96.75 272 GLN A O 1
ATOM 2121 N N . PHE A 1 273 ? -17.513 5.505 20.339 1.00 96.69 273 PHE A N 1
ATOM 2122 C CA . PHE A 1 273 ? -18.491 5.693 19.276 1.00 96.69 273 PHE A CA 1
ATOM 2123 C C . PHE A 1 273 ? -19.516 4.562 19.288 1.00 96.69 273 PHE A C 1
ATOM 2125 O O . PHE A 1 273 ? -19.175 3.387 19.158 1.00 96.69 273 PHE A O 1
ATOM 2132 N N . SER A 1 274 ? -20.784 4.936 19.399 1.00 96.56 274 SER A N 1
ATOM 2133 C CA . SER A 1 274 ? -21.921 4.026 19.320 1.00 96.56 274 SER A CA 1
ATOM 2134 C C . SER A 1 274 ? -22.705 4.299 18.041 1.00 96.56 274 SER A C 1
ATOM 2136 O O . SER A 1 274 ? -23.074 5.439 17.763 1.00 96.56 274 SER A O 1
ATOM 2138 N N . ILE A 1 275 ? -22.952 3.259 17.249 1.00 94.31 275 ILE A N 1
ATOM 2139 C CA . ILE A 1 275 ? -23.596 3.330 15.936 1.00 94.31 275 ILE A CA 1
ATOM 2140 C C . ILE A 1 275 ? -24.817 2.427 15.961 1.00 94.31 275 ILE A C 1
ATOM 2142 O O . ILE A 1 275 ? -24.702 1.203 16.076 1.00 94.31 275 ILE A O 1
ATOM 2146 N N . HIS A 1 276 ? -25.994 3.035 15.834 1.00 90.19 276 HIS A N 1
ATOM 2147 C CA . HIS A 1 276 ? -27.227 2.274 15.737 1.00 90.19 276 HIS A CA 1
ATOM 2148 C C . HIS A 1 276 ? -27.381 1.714 14.323 1.00 90.19 276 HIS A C 1
ATOM 2150 O O . HIS A 1 276 ? -27.504 2.474 13.361 1.00 90.19 276 HIS A O 1
ATOM 2156 N N . VAL A 1 277 ? -27.365 0.387 14.207 1.00 89.69 277 VAL A N 1
ATOM 2157 C CA . VAL A 1 277 ? -27.495 -0.317 12.928 1.00 89.69 277 VAL A CA 1
ATOM 2158 C C . VAL A 1 277 ? -28.857 -1.018 12.881 1.00 89.69 277 VAL A C 1
ATOM 2160 O O . VAL A 1 277 ? -29.104 -1.868 13.738 1.00 89.69 277 VAL A O 1
ATOM 2163 N N . PRO A 1 278 ? -29.746 -0.654 11.939 1.00 87.50 278 PRO A N 1
ATOM 2164 C CA . PRO A 1 278 ? -31.053 -1.289 11.779 1.00 87.50 278 PRO A CA 1
ATOM 2165 C C . PRO A 1 278 ? -30.955 -2.627 11.032 1.00 87.50 278 PRO A C 1
ATOM 2167 O O . PRO A 1 278 ? -30.045 -2.817 10.228 1.00 87.50 278 PRO A O 1
ATOM 2170 N N . ASP A 1 279 ? -31.943 -3.505 11.229 1.00 84.62 279 ASP A N 1
ATOM 2171 C CA . ASP A 1 279 ? -31.979 -4.847 10.614 1.00 84.62 279 ASP A CA 1
ATOM 2172 C C . ASP A 1 279 ? -32.093 -4.822 9.075 1.00 84.62 279 ASP A C 1
ATOM 2174 O O . ASP A 1 279 ? -31.582 -5.707 8.395 1.00 84.62 279 ASP A O 1
ATOM 2178 N N . ASP A 1 280 ? -32.754 -3.805 8.507 1.00 86.06 280 ASP A N 1
ATOM 2179 C CA . ASP A 1 280 ? -32.898 -3.596 7.053 1.00 86.06 280 ASP A CA 1
ATOM 2180 C C . ASP A 1 280 ? -31.979 -2.456 6.580 1.00 86.06 280 ASP A C 1
ATOM 2182 O O . ASP A 1 280 ? -32.435 -1.432 6.061 1.00 86.06 280 ASP A O 1
ATOM 2186 N N . LEU A 1 281 ? -30.673 -2.596 6.838 1.00 87.19 281 LEU A N 1
ATOM 2187 C CA . LEU A 1 281 ? -29.663 -1.610 6.454 1.00 87.19 281 LEU A CA 1
ATOM 2188 C C . LEU A 1 281 ? -29.538 -1.511 4.922 1.00 87.19 281 LEU A C 1
ATOM 2190 O O . LEU A 1 281 ? -29.169 -2.473 4.246 1.00 87.19 281 LEU A O 1
ATOM 2194 N N . LYS A 1 282 ? -29.770 -0.314 4.368 1.00 87.56 282 LYS A N 1
ATOM 2195 C CA . LYS A 1 282 ? -29.703 -0.052 2.918 1.00 87.56 282 LYS A CA 1
ATOM 2196 C C . LYS A 1 282 ? -28.604 0.922 2.548 1.00 87.56 282 LYS A C 1
ATOM 2198 O O . LYS A 1 282 ? -28.394 1.929 3.215 1.00 87.56 282 LYS A O 1
ATOM 2203 N N . VAL A 1 283 ? -27.951 0.664 1.421 1.00 86.69 283 VAL A N 1
ATOM 2204 C CA . VAL A 1 283 ? -26.984 1.597 0.831 1.00 86.69 283 VAL A CA 1
ATOM 2205 C C . VAL A 1 283 ? -27.616 2.985 0.676 1.00 86.69 283 VAL A C 1
ATOM 2207 O O . VAL A 1 283 ? -28.729 3.117 0.170 1.00 86.69 283 VAL A O 1
ATOM 2210 N N . GLY A 1 284 ? -26.894 4.015 1.106 1.00 87.62 284 GLY A N 1
ATOM 2211 C CA . GLY A 1 284 ? -27.338 5.407 1.135 1.00 87.62 284 GLY A CA 1
ATOM 2212 C C . GLY A 1 284 ? -28.107 5.797 2.400 1.00 87.62 284 GLY A C 1
ATOM 2213 O O . GLY A 1 284 ? -28.442 6.967 2.557 1.00 87.62 284 GLY A O 1
ATOM 2214 N N . GLN A 1 285 ? -28.385 4.859 3.310 1.00 91.81 285 GLN A N 1
ATOM 2215 C CA . GLN A 1 285 ? -29.090 5.150 4.553 1.00 91.81 285 GLN A CA 1
ATOM 2216 C C . GLN A 1 285 ? -28.216 5.951 5.519 1.00 91.81 285 GLN A C 1
ATOM 2218 O O . GLN A 1 285 ? -27.030 5.666 5.699 1.00 91.81 285 GLN A O 1
ATOM 2223 N N . HIS A 1 286 ? -28.825 6.938 6.173 1.00 93.88 286 HIS A N 1
ATOM 2224 C CA . HIS A 1 286 ? -28.183 7.675 7.251 1.00 93.88 286 HIS A CA 1
ATOM 2225 C C . HIS A 1 286 ? -28.279 6.901 8.565 1.00 93.88 286 HIS A C 1
ATOM 2227 O O . HIS A 1 286 ? -29.343 6.393 8.924 1.00 93.88 286 HIS A O 1
ATOM 2233 N N . LEU A 1 287 ? -27.157 6.825 9.271 1.00 94.12 287 LEU A N 1
ATOM 2234 C CA . LEU A 1 287 ? -27.020 6.203 10.577 1.00 94.12 287 LEU A CA 1
ATOM 2235 C C . LEU A 1 287 ? -26.578 7.261 11.582 1.00 94.12 287 LEU A C 1
ATOM 2237 O O . LEU A 1 287 ? -25.694 8.071 11.301 1.00 94.12 287 LEU A O 1
ATOM 2241 N N . SER A 1 288 ? -27.192 7.236 12.760 1.00 94.38 288 SER A N 1
ATOM 2242 C CA . SER A 1 288 ? -26.811 8.107 13.867 1.00 94.38 288 SER A CA 1
ATOM 2243 C C . SER A 1 288 ? -25.603 7.524 14.592 1.00 94.38 288 SER A C 1
ATOM 2245 O O . SER A 1 288 ? -25.613 6.352 14.981 1.00 94.38 288 SER A O 1
ATOM 2247 N N . VAL A 1 289 ? -24.594 8.362 14.817 1.00 96.06 289 VAL A N 1
ATOM 2248 C CA . VAL A 1 289 ? -23.418 8.058 15.632 1.00 96.06 289 VAL A CA 1
ATOM 2249 C C . VAL A 1 289 ? -23.479 8.896 16.899 1.00 96.06 289 VAL A C 1
ATOM 2251 O O . VAL A 1 289 ? -23.546 10.124 16.843 1.00 96.06 289 VAL A O 1
ATOM 2254 N N . THR A 1 290 ? -23.455 8.230 18.047 1.00 97.19 290 THR A N 1
ATOM 2255 C CA . THR A 1 290 ? -23.383 8.858 19.366 1.00 97.19 290 THR A CA 1
ATOM 2256 C C . THR A 1 290 ? -21.966 8.741 19.901 1.00 97.19 290 THR A C 1
ATOM 2258 O O . THR A 1 290 ? -21.401 7.651 19.958 1.00 97.19 290 THR A O 1
ATOM 2261 N N . VAL A 1 291 ? -21.403 9.872 20.305 1.00 96.81 291 VAL A N 1
ATOM 2262 C CA . VAL A 1 291 ? -20.077 9.969 20.911 1.00 96.81 291 VAL A CA 1
ATOM 2263 C C . VAL A 1 291 ? -20.232 9.986 22.431 1.00 96.81 291 VAL A C 1
ATOM 2265 O O . VAL A 1 291 ? -21.172 10.591 22.949 1.00 96.81 291 VAL A O 1
ATOM 2268 N N . SER A 1 292 ? -19.303 9.383 23.173 1.00 95.31 292 SER A N 1
ATOM 2269 C CA . SER A 1 292 ? -19.340 9.363 24.648 1.00 95.31 292 SER A CA 1
ATOM 2270 C C . SER A 1 292 ? -19.326 10.749 25.310 1.00 95.31 292 SER A C 1
ATOM 2272 O O . SER A 1 292 ? -19.712 10.884 26.469 1.00 95.31 292 SER A O 1
ATOM 2274 N N . THR A 1 293 ? -18.948 11.799 24.578 1.00 93.81 293 THR A N 1
ATOM 2275 C CA . THR A 1 293 ? -19.044 13.207 25.004 1.00 93.81 293 THR A CA 1
ATOM 2276 C C . THR A 1 293 ? -20.476 13.761 24.984 1.00 93.81 293 THR A C 1
ATOM 2278 O O . THR A 1 293 ? -20.703 14.885 25.428 1.00 93.81 293 THR A O 1
ATOM 2281 N N . GLY A 1 294 ? -21.443 12.999 24.464 1.00 93.44 294 GLY A N 1
ATOM 2282 C CA . GLY A 1 294 ? -22.836 13.404 24.263 1.00 93.44 294 GLY A CA 1
ATOM 2283 C C . GLY A 1 294 ? -23.118 14.022 22.889 1.00 93.44 294 GLY A C 1
ATOM 2284 O O . GLY A 1 294 ? -24.275 14.299 22.575 1.00 93.44 294 GLY A O 1
ATOM 2285 N N . GLN A 1 295 ? -22.092 14.229 22.057 1.00 95.75 295 GLN A N 1
ATOM 2286 C CA . GLN A 1 295 ? -22.263 14.686 20.679 1.00 95.75 295 GLN A CA 1
ATOM 2287 C C . GLN A 1 295 ? -22.935 13.604 19.826 1.00 95.75 295 GLN A C 1
ATOM 2289 O O . GLN A 1 295 ? -22.642 12.416 19.958 1.00 95.75 295 GLN A O 1
ATOM 2294 N N . VAL A 1 296 ? -23.812 14.028 18.917 1.00 95.88 296 VAL A N 1
ATOM 2295 C CA . VAL A 1 296 ? -24.460 13.153 17.937 1.00 95.88 296 VAL A CA 1
ATOM 2296 C C . VAL A 1 296 ? -24.269 13.746 16.549 1.00 95.88 296 VAL A C 1
ATOM 2298 O O . VAL A 1 296 ? -24.445 14.950 16.361 1.00 95.88 296 VAL A O 1
ATOM 2301 N N . PHE A 1 297 ? -23.904 12.906 15.588 1.00 95.25 297 PHE A N 1
ATOM 2302 C CA . PHE A 1 297 ? -23.807 13.269 14.177 1.00 95.25 297 PHE A CA 1
ATOM 2303 C C . PHE A 1 297 ? -24.294 12.114 13.301 1.00 95.25 297 PHE A C 1
ATOM 2305 O O . PHE A 1 297 ? -24.505 10.999 13.779 1.00 95.25 297 PHE A O 1
ATOM 2312 N N . GLU A 1 298 ? -24.505 12.385 12.018 1.00 95.00 298 GLU A N 1
ATOM 2313 C CA . GLU A 1 298 ? -24.998 11.385 11.077 1.00 95.00 298 GLU A CA 1
ATOM 2314 C C . GLU A 1 298 ? -23.905 10.994 10.088 1.00 95.00 298 GLU A C 1
ATOM 2316 O O . GLU A 1 298 ? -23.186 11.831 9.547 1.00 95.00 298 GLU A O 1
ATOM 2321 N N . VAL A 1 299 ? -23.820 9.701 9.812 1.00 93.88 299 VAL A N 1
ATOM 2322 C CA . VAL A 1 299 ? -22.992 9.137 8.747 1.00 93.88 299 VAL A CA 1
ATOM 2323 C C . VAL A 1 299 ? -23.889 8.461 7.729 1.00 93.88 299 VAL A C 1
ATOM 2325 O O . VAL A 1 299 ? -25.039 8.137 8.005 1.00 93.88 299 VAL A O 1
ATOM 2328 N N . THR A 1 300 ? -23.376 8.239 6.533 1.00 92.50 300 THR A N 1
ATOM 2329 C CA . THR A 1 300 ? -24.083 7.509 5.485 1.00 92.50 300 THR A CA 1
ATOM 2330 C C . THR A 1 300 ? -23.446 6.142 5.331 1.00 92.50 300 THR A C 1
ATOM 2332 O O . THR A 1 300 ? -22.232 6.047 5.142 1.00 92.50 300 THR A O 1
ATOM 2335 N N . PHE A 1 301 ? -24.252 5.084 5.394 1.00 89.12 301 PHE A N 1
ATOM 2336 C CA . PHE A 1 301 ? -23.819 3.773 4.938 1.00 89.12 301 PHE A CA 1
ATOM 2337 C C . PHE A 1 301 ? -23.686 3.825 3.420 1.00 89.12 301 PHE A C 1
ATOM 2339 O O . PHE A 1 301 ? -24.664 4.046 2.707 1.00 89.12 301 PHE A O 1
ATOM 2346 N N . PHE A 1 302 ? -22.465 3.693 2.920 1.00 76.94 302 PHE A N 1
ATOM 2347 C CA . PHE A 1 302 ? -22.147 4.019 1.535 1.00 76.94 302 PHE A CA 1
ATOM 2348 C C . PHE A 1 302 ? -21.547 2.811 0.812 1.00 76.94 302 PHE A C 1
ATOM 2350 O O . PHE A 1 302 ? -20.673 2.142 1.361 1.00 76.94 302 PHE A O 1
ATOM 2357 N N . HIS A 1 303 ? -21.983 2.552 -0.428 1.00 63.56 303 HIS A N 1
ATOM 2358 C CA . HIS A 1 303 ? -21.434 1.500 -1.292 1.00 63.56 303 HIS A CA 1
ATOM 2359 C C . HIS A 1 303 ? -20.467 2.071 -2.334 1.00 63.56 303 HIS A C 1
ATOM 2361 O O . HIS A 1 303 ? -20.819 3.058 -3.014 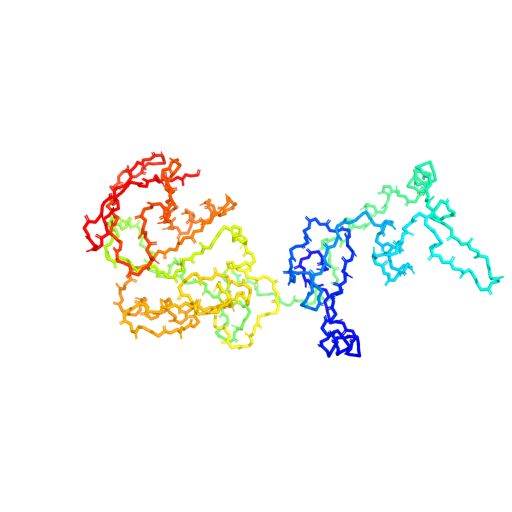1.00 63.56 303 HIS A O 1
#

Sequence (303 aa):
MTCIGNSGPLDEEVAKAIEENNLVVAGVLSGNRNFEGRIHPHVRANYLASPPLAVVYSILGNVNKDINGVIATTPDGKDVYLRDIWPTREEVAKFEEEFVKPQFFKEVYANIEKGSEQWQKLVTPSTKLYPWDKESTYIKKAPFFDDMTIDLPHQSSISDAFVLLNLGDSVTTDHISPAGSISKVMACGTFANIRLVNKLASKVGPKTLHIPSGQELDVYDAAMRYAEEGHPVIAESFERIHRSNLIGMGIIPLQFREGENAEKLGLSGKEQFSIHVPDDLKVGQHLSVTVSTGQVFEVTFFH

Radius of gyration: 26.53 Å; chains: 1; bounding box: 70×56×68 Å

Foldseek 3Di:
DQLQQPQDDDDPVVLVVCVVVVDAAEQEDCHDDFPACSRHVSHGHYHHDHPVVNVLCVQQVDPPDDLQAFSDADPVGDTDHCVNPPDDPVRVVVCCVVPVDPVVVVVCVVCVVVDDPVVVPDDDDPDPDDPADPPDPPDHDDCLCVPPDPDDDQDFWAWQAAALFEADPDDDPCQQANDDDDPPPDPHRGNQDQQGDGLQDPDRGQWHALLVVRDIDRSVVSVVVCVVVVHHYDYDDDDDPCLVVCVVSVHFDKAAPVPDDCVNQVNSSSWTKIWGDDRPDDAQDWIWIATPVRDIGIIGRHD

Secondary structure (DSSP, 8-state):
-GGGT---PPPHHHHHHHHHTT---EEEESSS---TTTS-TT--EEEE--HHHHHHHHHH--TTS-TTSEEEE-TTS-EEEHHHHPPPHHHHHHHHHHH--HHHHHHHHHHTTT--HHHHT------SS----TT-SS----GGGTT--SSPPPPPPEEEEEEEE-B-TT--HHHHS--S---TT-S--TT--TT--BTTSSSSSSEEEETTTTEEEEHHHHHHHHHHHT--EEE----STTHHHHHHTT---EEEPTT--TTTTT--S-SEEEE---TT--TT-EEEEEETTS-EEEEEE--

InterPro domains:
  IPR000573 Aconitase A/isopropylmalate dehydratase small subunit, swivel domain [PF00694] (233-258)
  IPR001030 Aconitase/3-isopropylmalate dehydratase large subunit, alpha/beta/alpha domain [PF00330] (1-61)
  IPR006249 Aconitase/Iron-responsive element-binding protein 2 [PTHR11670] (1-184)
  IPR015928 Aconitase/3-isopropylmalate dehydratase, swivel [G3DSA:3.20.19.10] (152-232)
  IPR015928 Aconitase/3-isopropylmalate dehydratase, swivel [G3DSA:3.20.19.10] (233-303)
  IPR015931 Aconitase/3-isopropylmalate dehydratase large subunit, alpha/beta/alpha, subdomain 1/3 [G3DSA:3.30.499.10] (1-88)
  IPR036008 Aconitase, iron-sulfur domain [SSF53732] (2-123)

pLDDT: mean 88.96, std 8.71, range [46.09, 97.69]

Organism: Teladorsagia circumcincta (NCBI:txid45464)